Protein AF-A0A353E4E7-F1 (afdb_monomer)

Radius of gyration: 37.52 Å; Cα contacts (8 Å, |Δi|>4): 570; chains: 1; bounding box: 80×45×132 Å

Sequence (286 aa):
MKRKFFAFIALISATLSLSSCLSSDDETVEYTHDTAITAFSLGSLDRWSKTTAGKDTLLKANVTGSNYKFYIDQAQRKIYNPDSLPCGVRDTAVLATITAKNSSPMVWMDIDKTDSITGYYSSSDSVNFSKPRLLRVYSNDLTAYATYEVTVNIHQQLPYEFHWSTLAQQNAQLAALTDQKALAVGSYVYVFGKTAESMKVYRSAITDGANWATVTPNVSFDNDDFQNAVALDGKIYMLSNGKIYSSTDGAEWSQVAENASLKQLIGASSQYLYAYDATGIQISKE

pLDDT: mean 89.18, std 13.55, range [41.16, 98.69]

Solvent-accessible surface area (backbone atoms only — not comparable to full-atom values): 16368 Å² total; per-residue (Å²): 123,72,75,67,52,53,57,52,53,54,52,53,56,54,58,62,60,58,59,73,75,64,66,82,79,72,72,77,78,82,65,55,81,45,40,46,73,76,46,62,41,37,43,66,30,36,28,50,44,66,45,98,86,67,47,81,43,78,39,72,62,66,39,66,31,64,79,48,62,54,46,72,40,78,89,79,28,35,32,36,32,87,62,54,42,65,44,45,52,50,38,68,62,34,38,42,48,74,39,39,43,92,74,25,52,44,31,34,35,28,88,88,45,75,92,39,77,69,43,71,68,49,66,87,48,63,41,58,40,82,51,73,35,46,38,35,23,23,12,66,73,65,82,48,69,38,66,29,43,37,42,72,46,56,38,92,56,63,86,94,69,87,79,89,74,90,62,48,79,88,44,62,77,68,68,55,39,79,49,74,44,75,49,75,40,76,70,27,33,36,39,30,25,18,47,99,83,44,53,47,37,33,37,20,47,66,89,64,62,47,62,74,45,85,44,68,53,78,59,94,70,60,58,69,32,52,72,17,54,35,59,46,92,55,25,41,34,34,44,51,97,26,30,32,31,37,21,76,76,66,26,62,64,43,80,77,48,74,47,75,66,51,74,41,40,77,42,54,54,96,84,33,47,32,30,34,38,95,89,43,82,45,68,62,69,136

Nearest PDB structures (foldseek):
  7z4b-assembly1_DW  TM=2.550E-01  e=5.568E-02  Escherichia phage vB_EcoP_SU10
  7zgp-assembly1_A  TM=2.746E-01  e=2.540E-01  Saccharomyces cerevisiae
  7azc-assembly2_C  TM=1.893E-01  e=2.540E-01  Escherichia coli 2-427-07_S4_C3
  7kwb-assembly1_A  TM=2.146E-01  e=7.349E-01  Bacteroides thetaiotaomicron
  7ybd-assembly1_A-2  TM=1.856E-01  e=1.827E+00  Clostridioides difficile

Foldseek 3Di:
DVVVVVVVVVVVVVVVVVVVVPPPPPPVPDFDFFADWDDKWWAQWWFWDADPVRDIDIRGSPDGGRVFGWDQDPVQQEIETPDAAEARTQQQWIQMDIDGPPNFWKFWADPVHNVHTPGTDDSVGTHRQPDWTWMKTGTNVRPDIDIHTYHHGHDNDHPPDDDDDDQAPPPPVVVQFPDWDWDDADQKIKIWGAHPPAIWIWIDGPVRVHDIDTAAAPDGAGRCQNQQWEDEDRWTWTDGQQWIWIDNPRHYIDTDDGGNQFDHFDYDDNPWTWTAGPVGIDIPDD

Secondary structure (DSSP, 8-state):
-HHHHHHHHHHHHHHHHHGGG---------------EEEEEE-EEEEEEE-TTS-EEEEEEEEEGGGS--EEETTTTEEE-SSPBPTTB--SSEEEEEEEGGG--EEEEPSS-TTSEEEE--TTSEE--SS-EEEEEE-TTSS-EEEEEEE--B-SS-TT-------STT-HHHHT-SEEEEEEETTEEEEEEE-SS-EEEEEEETTT-S--EEE--SSPPPTTGGGG-EEETTEEEEEETTEEEEESSSSS-EEEEE-TT--EEEEE-SS-EEEEETTEEEE---

Mean predicted aligned error: 13.44 Å

Structure (mmCIF, N/CA/C/O backbone):
data_AF-A0A353E4E7-F1
#
_entry.id   AF-A0A353E4E7-F1
#
loop_
_atom_site.group_PDB
_atom_site.id
_atom_site.type_symbol
_atom_site.label_atom_id
_atom_site.label_alt_id
_atom_site.label_comp_id
_atom_site.label_asym_id
_atom_site.label_entity_id
_atom_site.label_seq_id
_atom_site.pdbx_PDB_ins_code
_atom_site.Cartn_x
_atom_site.Cartn_y
_atom_site.Cartn_z
_atom_site.occupancy
_atom_site.B_iso_or_equiv
_atom_site.auth_seq_id
_atom_site.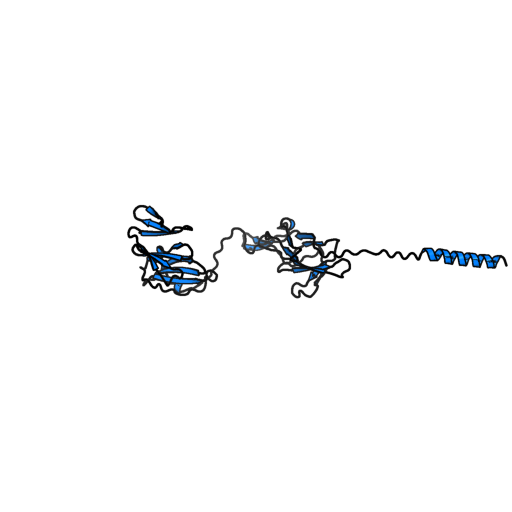auth_comp_id
_atom_site.auth_asym_id
_atom_site.auth_atom_id
_atom_site.pdbx_PDB_model_num
ATOM 1 N N . MET A 1 1 ? 50.642 -19.156 -95.171 1.00 50.06 1 MET A N 1
ATOM 2 C CA . MET A 1 1 ? 49.545 -19.675 -94.317 1.00 50.06 1 MET A CA 1
ATOM 3 C C . MET A 1 1 ? 49.941 -19.994 -92.865 1.00 50.06 1 MET A C 1
ATOM 5 O O . MET A 1 1 ? 49.050 -20.277 -92.086 1.00 50.06 1 MET A O 1
ATOM 9 N N . LYS A 1 2 ? 51.216 -19.881 -92.437 1.00 50.62 2 LYS A N 1
ATOM 10 C CA . LYS A 1 2 ? 51.613 -20.203 -91.045 1.00 50.62 2 LYS A CA 1
ATOM 11 C C . LYS A 1 2 ? 51.377 -19.084 -90.006 1.00 50.62 2 LYS A C 1
ATOM 13 O O . LYS A 1 2 ? 51.083 -19.395 -88.865 1.00 50.62 2 LYS A O 1
ATOM 18 N N . ARG A 1 3 ? 51.409 -17.790 -90.376 1.00 52.41 3 ARG A N 1
ATOM 19 C CA . ARG A 1 3 ? 51.187 -16.671 -89.418 1.00 52.41 3 ARG A CA 1
ATOM 20 C C . ARG A 1 3 ? 49.714 -16.396 -89.071 1.00 52.41 3 ARG A C 1
ATOM 22 O O . ARG A 1 3 ? 49.447 -15.868 -88.002 1.00 52.41 3 ARG A O 1
ATOM 29 N N . LYS A 1 4 ? 48.762 -16.781 -89.933 1.00 49.56 4 LYS A N 1
ATOM 30 C CA . LYS A 1 4 ? 47.316 -16.615 -89.671 1.00 49.56 4 LYS A CA 1
ATOM 31 C C . LYS A 1 4 ? 46.728 -17.735 -88.797 1.00 49.56 4 LYS A C 1
ATOM 33 O O . LYS A 1 4 ? 45.711 -17.523 -88.155 1.00 49.56 4 LYS A O 1
ATOM 38 N N . PHE A 1 5 ? 47.395 -18.892 -88.734 1.00 57.09 5 PHE A N 1
ATOM 39 C CA . PHE A 1 5 ? 46.971 -20.036 -87.919 1.00 57.09 5 PHE A CA 1
ATOM 40 C C . PHE A 1 5 ? 47.303 -19.835 -86.426 1.00 57.09 5 PHE A C 1
ATOM 42 O O . PHE A 1 5 ? 46.495 -20.159 -85.565 1.00 57.09 5 PHE A O 1
ATOM 49 N N . PHE A 1 6 ? 48.438 -19.191 -86.117 1.00 56.31 6 PHE A N 1
ATOM 50 C CA . PHE A 1 6 ? 48.813 -18.836 -84.739 1.00 56.31 6 PHE A CA 1
ATOM 51 C C . PHE A 1 6 ? 47.887 -17.793 -84.100 1.00 56.31 6 PHE A C 1
ATOM 53 O O . PHE A 1 6 ? 47.590 -17.898 -82.916 1.00 56.31 6 PHE A O 1
ATOM 60 N N . ALA A 1 7 ? 47.389 -16.827 -84.880 1.00 58.50 7 ALA A N 1
ATOM 61 C CA . ALA A 1 7 ? 46.419 -15.847 -84.388 1.00 58.50 7 ALA A CA 1
ATOM 62 C C . ALA A 1 7 ? 45.083 -16.506 -84.000 1.00 58.50 7 ALA A C 1
ATOM 64 O O . ALA A 1 7 ? 44.461 -16.104 -83.025 1.00 58.50 7 ALA A O 1
ATOM 65 N N . PHE A 1 8 ? 44.680 -17.556 -84.723 1.00 57.91 8 PHE A N 1
ATOM 66 C CA . PHE A 1 8 ? 43.458 -18.308 -84.435 1.00 57.91 8 PHE A CA 1
ATOM 67 C C . PHE A 1 8 ? 43.598 -19.192 -83.187 1.00 57.91 8 PHE A C 1
ATOM 69 O O . PHE A 1 8 ? 42.687 -19.244 -82.368 1.00 57.91 8 PHE A O 1
ATOM 76 N N . ILE A 1 9 ? 44.760 -19.825 -82.995 1.00 62.47 9 ILE A N 1
ATOM 77 C CA . ILE A 1 9 ? 45.047 -20.626 -81.792 1.00 62.47 9 ILE A CA 1
ATOM 78 C C . ILE A 1 9 ? 45.150 -19.730 -80.547 1.00 62.47 9 ILE A C 1
ATOM 80 O O . ILE A 1 9 ? 44.602 -20.075 -79.507 1.00 62.47 9 ILE A O 1
ATOM 84 N N . ALA A 1 10 ? 45.777 -18.552 -80.651 1.00 58.88 10 ALA A N 1
ATOM 85 C CA . ALA A 1 10 ? 45.848 -17.596 -79.543 1.00 58.88 10 ALA A CA 1
ATOM 86 C C . ALA A 1 10 ? 44.464 -17.053 -79.138 1.00 58.88 10 ALA A C 1
ATOM 88 O O . ALA A 1 10 ? 44.198 -16.880 -77.951 1.00 58.88 10 ALA A O 1
ATOM 89 N N . LEU A 1 11 ? 43.569 -16.835 -80.110 1.00 59.28 11 LEU A N 1
ATOM 90 C CA . LEU A 1 11 ? 42.202 -16.373 -79.858 1.00 59.28 11 LEU A CA 1
ATOM 91 C C . LEU A 1 11 ? 41.347 -17.455 -79.171 1.00 59.28 11 LEU A C 1
ATOM 93 O O . LEU A 1 11 ? 40.597 -17.140 -78.253 1.00 59.28 11 LEU A O 1
ATOM 97 N N . ILE A 1 12 ? 41.515 -18.730 -79.547 1.00 59.97 12 ILE A N 1
ATOM 98 C CA . ILE A 1 12 ? 40.805 -19.869 -78.933 1.00 59.97 12 ILE A CA 1
ATOM 99 C C . ILE A 1 12 ? 41.305 -20.141 -77.501 1.00 59.97 12 ILE A C 1
ATOM 101 O O . ILE A 1 12 ? 40.503 -20.397 -76.600 1.00 59.97 12 ILE A O 1
ATOM 105 N N . SER A 1 13 ? 42.612 -20.013 -77.248 1.00 58.81 13 SER A N 1
ATOM 106 C CA . SER A 1 13 ? 43.180 -20.141 -75.896 1.00 58.81 13 SER A CA 1
ATOM 107 C C . SER A 1 13 ? 42.767 -18.996 -74.962 1.00 58.81 13 SER A C 1
ATOM 109 O O . SER A 1 13 ? 42.611 -19.220 -73.761 1.00 58.81 13 SER A O 1
ATOM 111 N N . ALA A 1 14 ? 42.537 -17.790 -75.495 1.00 58.12 14 ALA A N 1
ATOM 112 C CA . ALA A 1 14 ? 42.010 -16.652 -74.737 1.00 58.12 14 ALA A CA 1
ATOM 113 C C . ALA A 1 14 ? 40.521 -16.824 -74.377 1.00 58.12 14 ALA A C 1
ATOM 115 O O . ALA A 1 14 ? 40.103 -16.435 -73.291 1.00 58.12 14 ALA A O 1
ATOM 116 N N . THR A 1 15 ? 39.717 -17.463 -75.234 1.00 56.91 15 THR A N 1
ATOM 117 C CA . THR A 1 15 ? 38.300 -17.730 -74.923 1.00 56.91 15 THR A CA 1
ATOM 118 C C . THR A 1 15 ? 38.102 -18.846 -73.896 1.00 56.91 15 THR A C 1
ATOM 120 O O . THR A 1 15 ? 37.157 -18.781 -73.120 1.00 56.91 15 THR A O 1
ATOM 123 N N . LEU A 1 16 ? 39.004 -19.835 -73.838 1.00 55.25 16 LEU A N 1
ATOM 124 C CA . LEU A 1 16 ? 38.935 -20.941 -72.867 1.00 55.25 16 LEU A CA 1
ATOM 125 C C . LEU A 1 16 ? 39.475 -20.567 -71.475 1.00 55.25 16 LEU A C 1
ATOM 127 O O . LEU A 1 16 ? 39.112 -21.202 -70.491 1.00 55.25 16 LEU A O 1
ATOM 131 N N . SER A 1 17 ? 40.315 -19.532 -71.377 1.00 55.31 17 SER A N 1
ATOM 132 C CA . SER A 1 17 ? 40.838 -19.026 -70.096 1.00 55.31 17 SER A CA 1
ATOM 133 C C . SER A 1 17 ? 39.897 -18.028 -69.410 1.00 55.31 17 SER A C 1
ATOM 135 O O . SER A 1 17 ? 39.969 -17.871 -68.195 1.00 55.31 17 SER A O 1
ATOM 137 N N . LEU A 1 18 ? 38.959 -17.419 -70.147 1.00 52.94 18 LEU A N 1
ATOM 138 C CA . LEU A 1 18 ? 37.912 -16.552 -69.585 1.00 52.94 18 LEU A CA 1
ATOM 139 C C . LEU A 1 18 ? 36.706 -17.333 -69.031 1.00 52.94 18 LEU A C 1
ATOM 141 O O . LEU A 1 18 ? 35.967 -16.802 -68.208 1.00 52.94 18 LEU A O 1
ATOM 145 N N . SER A 1 19 ? 36.519 -18.601 -69.415 1.00 50.09 19 SER A N 1
ATOM 146 C CA . SER A 1 19 ? 35.463 -19.461 -68.851 1.00 50.09 19 SER A CA 1
ATOM 147 C C . SER A 1 19 ? 35.772 -19.966 -67.434 1.00 50.09 19 SER A C 1
ATOM 149 O O . SER A 1 19 ? 34.886 -20.510 -66.786 1.00 50.09 19 SER A O 1
ATOM 151 N N . SER A 1 20 ? 37.000 -19.773 -66.934 1.00 48.16 20 SER A N 1
ATOM 152 C CA . SER A 1 20 ? 37.400 -20.174 -65.575 1.00 48.16 20 SER A CA 1
ATOM 153 C C . SER A 1 20 ? 37.090 -19.123 -64.496 1.00 48.16 20 SER A C 1
ATOM 155 O O . SER A 1 20 ? 37.310 -19.401 -63.322 1.00 48.16 20 SER A O 1
ATOM 157 N N . CYS A 1 21 ? 36.572 -17.947 -64.875 1.00 49.44 21 CYS A N 1
ATOM 158 C CA . CYS A 1 21 ? 36.016 -16.930 -63.964 1.00 49.44 21 CYS A CA 1
ATOM 159 C C . CYS A 1 21 ? 34.484 -16.840 -64.068 1.00 49.44 21 CYS A C 1
ATOM 161 O O . CYS A 1 21 ? 33.890 -15.812 -63.758 1.00 49.44 21 CYS A O 1
ATOM 163 N N . LEU A 1 22 ? 33.852 -17.917 -64.535 1.00 41.16 22 LEU A N 1
ATOM 164 C CA . LEU A 1 22 ? 32.416 -18.134 -64.423 1.00 41.16 22 LEU A CA 1
ATOM 165 C C . LEU A 1 22 ? 32.158 -19.311 -63.467 1.00 41.16 22 LEU A C 1
ATOM 167 O O . LEU A 1 22 ? 31.337 -20.178 -63.754 1.00 41.16 22 LEU A O 1
ATOM 171 N N . SER A 1 23 ? 32.898 -19.383 -62.352 1.00 47.75 23 SER A N 1
ATOM 172 C CA . SER A 1 23 ? 32.343 -20.035 -61.170 1.00 47.75 23 SER A CA 1
ATOM 173 C C . SER A 1 23 ? 31.280 -19.081 -60.649 1.00 47.75 23 SER A C 1
ATOM 175 O O . SER A 1 23 ? 31.552 -17.917 -60.361 1.00 47.75 23 SER A O 1
ATOM 177 N N . SER A 1 24 ? 30.031 -19.532 -60.625 1.00 51.44 24 SER A N 1
ATOM 178 C CA . SER A 1 24 ? 29.045 -18.921 -59.752 1.00 51.44 24 SER A CA 1
ATOM 179 C C . SER A 1 24 ? 29.549 -19.157 -58.333 1.00 51.44 24 SER A C 1
ATOM 181 O O . SER A 1 24 ? 29.274 -20.203 -57.741 1.00 51.44 24 SER A O 1
ATOM 183 N N . ASP A 1 25 ? 30.328 -18.214 -57.813 1.00 49.34 25 ASP A N 1
ATOM 184 C CA . ASP A 1 25 ? 30.554 -18.068 -56.381 1.00 49.34 25 ASP A CA 1
ATOM 185 C C . ASP A 1 25 ? 29.235 -17.551 -55.787 1.00 49.34 25 ASP A C 1
ATOM 187 O O . ASP A 1 25 ? 29.142 -16.439 -55.271 1.00 49.34 25 ASP A O 1
ATOM 191 N N . ASP A 1 26 ? 28.173 -18.350 -55.924 1.00 56.38 26 ASP A N 1
ATOM 192 C CA . ASP A 1 26 ? 26.987 -18.225 -55.098 1.00 56.38 26 ASP A CA 1
ATOM 193 C C . ASP A 1 26 ? 27.430 -18.694 -53.710 1.00 56.38 26 ASP A C 1
ATOM 195 O O . ASP A 1 26 ? 27.171 -19.822 -53.287 1.00 56.38 26 ASP A O 1
ATOM 199 N N . GLU A 1 27 ? 28.168 -17.835 -53.004 1.00 50.44 27 GLU A N 1
ATOM 200 C CA . GLU A 1 27 ? 28.209 -17.906 -51.555 1.00 50.44 27 GLU A CA 1
ATOM 201 C C . GLU A 1 27 ? 26.768 -17.697 -51.100 1.00 50.44 27 GLU A C 1
ATOM 203 O O . GLU A 1 27 ? 26.266 -16.575 -51.004 1.00 50.44 27 GLU A O 1
ATOM 208 N N . THR A 1 28 ? 26.053 -18.797 -50.879 1.00 52.84 28 THR A N 1
ATOM 209 C CA . THR A 1 28 ? 24.767 -18.763 -50.200 1.00 52.84 28 THR A CA 1
ATOM 210 C C . THR A 1 28 ? 25.042 -18.275 -48.785 1.00 52.84 28 THR A C 1
ATOM 212 O O . THR A 1 28 ? 25.422 -19.053 -47.910 1.00 52.84 28 THR A O 1
ATOM 215 N N . VAL A 1 29 ? 24.915 -16.966 -48.571 1.00 63.72 29 VAL A N 1
ATOM 216 C CA . VAL A 1 29 ? 24.997 -16.365 -47.243 1.00 63.72 29 VAL A CA 1
ATOM 217 C C . VAL A 1 29 ? 23.789 -16.868 -46.460 1.00 63.72 29 VAL A C 1
ATOM 219 O O . VAL A 1 29 ? 22.663 -16.414 -46.663 1.00 63.72 29 VAL A O 1
ATOM 222 N N . GLU A 1 30 ? 24.004 -17.854 -45.590 1.00 63.94 30 GLU A N 1
ATOM 223 C CA . GLU A 1 30 ? 22.963 -18.329 -44.684 1.00 63.94 30 GLU A CA 1
ATOM 224 C C . GLU A 1 30 ? 22.698 -17.265 -43.617 1.00 63.94 30 GLU A C 1
ATOM 226 O O . GLU A 1 30 ? 23.473 -17.064 -42.678 1.00 63.94 30 GLU A O 1
ATOM 231 N N . TYR A 1 31 ? 21.577 -16.562 -43.760 1.00 64.50 31 TYR A N 1
ATOM 232 C CA . TYR A 1 31 ? 21.126 -15.609 -42.759 1.00 64.50 31 TYR A CA 1
ATOM 233 C C . TYR A 1 31 ? 20.459 -16.328 -41.588 1.00 64.50 31 TYR A C 1
ATOM 235 O O . TYR A 1 31 ? 19.577 -17.176 -41.741 1.00 64.50 31 TYR A O 1
ATOM 243 N N . THR A 1 32 ? 20.852 -15.952 -40.374 1.00 71.50 32 THR A N 1
ATOM 244 C CA . THR A 1 32 ? 20.188 -16.441 -39.164 1.00 71.50 32 THR A CA 1
ATOM 245 C C . THR A 1 32 ? 18.875 -15.693 -38.936 1.00 71.50 32 THR A C 1
ATOM 247 O O . THR A 1 32 ? 18.797 -14.473 -39.086 1.00 71.50 32 THR A O 1
ATOM 250 N N . HIS A 1 33 ? 17.842 -16.434 -38.541 1.00 79.50 33 HIS A N 1
ATOM 251 C CA . HIS A 1 33 ? 16.476 -15.923 -38.374 1.00 79.50 33 HIS A CA 1
ATOM 252 C C . HIS A 1 33 ? 16.162 -15.562 -36.908 1.00 79.50 33 HIS A C 1
ATOM 254 O O . HIS A 1 33 ? 15.011 -15.541 -36.475 1.00 79.50 33 HIS A O 1
ATOM 260 N N . ASP A 1 34 ? 17.201 -15.330 -36.105 1.00 87.50 34 ASP A N 1
ATOM 261 C CA . ASP A 1 34 ? 17.070 -15.044 -34.681 1.00 87.50 34 ASP A CA 1
ATOM 262 C C . ASP A 1 34 ? 16.649 -13.587 -34.449 1.00 87.50 34 ASP A C 1
ATOM 264 O O . ASP A 1 34 ? 17.278 -12.665 -34.945 1.00 87.50 34 ASP A O 1
ATOM 268 N N . THR A 1 35 ? 15.623 -13.366 -33.627 1.00 94.12 35 THR A N 1
ATOM 269 C CA . THR A 1 35 ? 15.146 -12.018 -33.250 1.00 94.12 35 THR A CA 1
ATOM 270 C C . THR A 1 35 ? 15.249 -11.778 -31.740 1.00 94.12 35 THR A C 1
ATOM 272 O O . THR A 1 35 ? 14.489 -11.001 -31.161 1.00 94.12 35 THR A O 1
ATOM 275 N N . ALA A 1 36 ? 16.117 -12.530 -31.061 1.00 96.31 36 ALA A N 1
ATOM 276 C CA . ALA A 1 36 ? 16.188 -12.556 -29.605 1.00 96.31 36 ALA A CA 1
ATOM 277 C C . ALA A 1 36 ? 17.213 -11.555 -29.058 1.00 96.31 36 ALA A C 1
ATOM 279 O O . ALA A 1 36 ? 18.353 -11.513 -29.518 1.00 96.31 36 ALA A O 1
ATOM 280 N N . ILE A 1 37 ? 16.840 -10.821 -28.009 1.00 97.88 37 ILE A N 1
ATOM 281 C CA . ILE A 1 37 ? 17.788 -10.073 -27.170 1.00 97.88 37 ILE A CA 1
ATOM 282 C C . ILE A 1 37 ? 18.364 -11.034 -26.135 1.00 97.88 37 ILE A C 1
ATOM 284 O O . ILE A 1 37 ? 17.611 -11.750 -25.485 1.00 97.88 37 ILE A O 1
ATOM 288 N N . THR A 1 38 ? 19.683 -11.080 -25.981 1.00 97.25 38 THR A N 1
ATOM 289 C CA . THR A 1 38 ? 20.378 -12.030 -25.097 1.00 97.25 38 THR 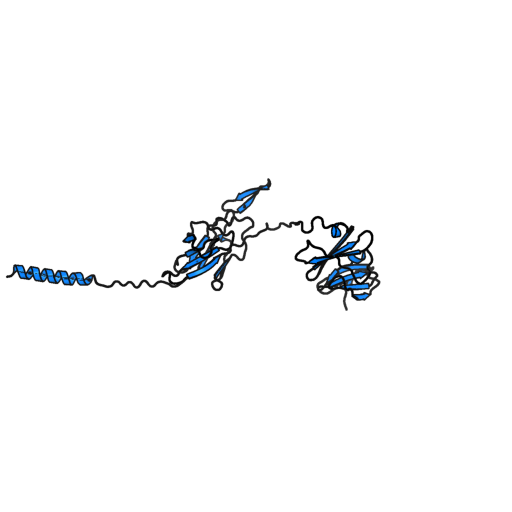A CA 1
ATOM 290 C C . THR A 1 38 ? 21.027 -11.367 -23.890 1.00 97.25 38 THR A C 1
ATOM 292 O O . THR A 1 38 ? 21.242 -12.038 -22.883 1.00 97.25 38 THR A O 1
ATOM 295 N N . ALA A 1 39 ? 21.304 -10.064 -23.953 1.00 97.69 39 ALA A N 1
ATOM 296 C CA . ALA A 1 39 ? 21.815 -9.307 -22.817 1.00 97.69 39 ALA A CA 1
ATOM 297 C C . ALA A 1 39 ? 21.310 -7.863 -22.827 1.00 97.69 39 ALA A C 1
ATOM 299 O O . ALA A 1 39 ? 21.128 -7.257 -23.885 1.00 97.69 39 ALA A O 1
ATOM 300 N N . PHE A 1 40 ? 21.119 -7.318 -21.628 1.00 98.25 40 PHE A N 1
ATOM 301 C CA . PHE A 1 40 ? 20.767 -5.925 -21.391 1.00 98.25 40 PHE A CA 1
ATOM 302 C C . PHE A 1 40 ? 21.458 -5.445 -20.113 1.00 98.25 40 PHE A C 1
ATOM 304 O O . PHE A 1 40 ? 21.402 -6.118 -19.079 1.00 98.25 40 PHE A O 1
ATOM 311 N N . SER A 1 41 ? 22.102 -4.286 -20.165 1.00 97.69 41 SER A N 1
ATOM 312 C CA . SER A 1 41 ? 22.681 -3.628 -18.994 1.00 97.69 41 SER A CA 1
ATOM 313 C C . SER A 1 41 ? 22.670 -2.111 -19.146 1.00 97.69 41 SER A C 1
ATOM 315 O O . SER A 1 41 ? 22.595 -1.573 -20.252 1.00 97.69 41 SER A O 1
ATOM 317 N N . LEU A 1 42 ? 22.751 -1.413 -18.015 1.00 97.88 42 LEU A N 1
ATOM 318 C CA . LEU A 1 42 ? 22.846 0.042 -17.971 1.00 97.88 42 LEU A CA 1
ATOM 319 C C . LEU A 1 42 ? 24.275 0.483 -17.643 1.00 97.88 42 LEU A C 1
ATOM 321 O O . LEU A 1 42 ? 24.983 -0.183 -16.883 1.00 97.88 42 LEU A O 1
ATOM 325 N N . GLY A 1 43 ? 24.683 1.619 -18.208 1.00 95.12 43 GLY A N 1
ATOM 326 C CA . GLY A 1 43 ? 25.957 2.270 -17.903 1.00 95.12 43 GLY A CA 1
ATOM 327 C C . GLY A 1 43 ? 25.955 3.006 -16.558 1.00 95.12 43 GLY A C 1
ATOM 328 O O . GLY A 1 43 ? 25.174 2.711 -15.653 1.00 95.12 43 GLY A O 1
ATOM 329 N N . SER A 1 44 ? 26.837 3.996 -16.423 1.00 96.25 44 SER A N 1
ATOM 330 C CA . SER A 1 44 ? 26.816 4.917 -15.283 1.00 96.25 44 SER A CA 1
ATOM 331 C C . SER A 1 44 ? 25.639 5.882 -15.398 1.00 96.25 44 SER A C 1
ATOM 333 O O . SER A 1 44 ? 25.417 6.473 -16.454 1.00 96.25 44 SER A O 1
ATOM 335 N N . LEU A 1 45 ? 24.900 6.055 -14.306 1.00 97.12 45 LEU A N 1
ATOM 336 C CA . LEU A 1 45 ? 23.657 6.816 -14.273 1.00 97.12 45 LEU A CA 1
ATOM 337 C C . LEU A 1 45 ? 23.814 8.077 -13.428 1.00 97.12 45 LEU A C 1
ATOM 339 O O . LEU A 1 45 ? 24.418 8.062 -12.350 1.00 97.12 45 LEU A O 1
ATOM 343 N N . ASP A 1 46 ? 23.216 9.162 -13.907 1.00 96.44 46 ASP A N 1
ATOM 344 C CA . ASP A 1 46 ? 23.076 10.386 -13.132 1.00 96.44 46 ASP A CA 1
ATOM 345 C C . ASP A 1 46 ? 21.913 10.257 -12.136 1.00 96.44 46 ASP A C 1
ATOM 347 O O . ASP A 1 46 ? 20.925 9.566 -12.400 1.00 96.44 46 ASP A O 1
ATOM 351 N N . ARG A 1 47 ? 21.996 10.963 -11.005 1.00 94.38 47 ARG A N 1
ATOM 352 C CA . ARG A 1 47 ? 20.938 10.978 -9.985 1.00 94.38 47 ARG A CA 1
ATOM 353 C C . ARG A 1 47 ? 20.687 12.384 -9.456 1.00 94.38 47 ARG A C 1
ATOM 355 O O . ARG A 1 47 ? 21.622 13.071 -9.047 1.00 94.38 47 ARG A O 1
ATOM 362 N N . TRP A 1 48 ? 19.429 12.799 -9.436 1.00 92.06 48 TRP A N 1
ATOM 363 C CA . TRP A 1 48 ? 18.979 13.996 -8.738 1.00 92.06 48 TRP A CA 1
ATOM 364 C C . TRP A 1 48 ? 19.012 13.773 -7.227 1.00 92.06 48 TRP A C 1
ATOM 366 O O . TRP A 1 48 ? 18.547 12.755 -6.719 1.00 92.06 48 TRP A O 1
ATOM 376 N N . SER A 1 49 ? 19.578 14.734 -6.508 1.00 89.06 49 SER A N 1
ATOM 377 C CA . SER A 1 49 ? 19.642 14.760 -5.048 1.00 89.06 49 SER A CA 1
ATOM 378 C C . SER A 1 49 ? 19.472 16.192 -4.555 1.00 89.06 49 SER A C 1
ATOM 380 O O . SER A 1 49 ? 19.666 17.141 -5.314 1.00 89.06 49 SER A O 1
ATOM 382 N N . LYS A 1 50 ? 19.168 16.361 -3.268 1.00 86.25 50 LYS A N 1
ATOM 383 C CA . LYS A 1 50 ? 19.178 17.672 -2.614 1.00 86.25 50 LYS A CA 1
ATOM 384 C C . LYS A 1 50 ? 20.504 17.918 -1.904 1.00 86.25 50 LYS A C 1
ATOM 386 O O . LYS A 1 50 ? 21.112 16.997 -1.361 1.00 86.25 50 LYS A O 1
ATOM 391 N N . THR A 1 51 ? 20.955 19.166 -1.921 1.00 81.44 51 THR A N 1
ATOM 392 C CA . THR A 1 51 ? 22.046 19.652 -1.063 1.00 81.44 51 THR A CA 1
ATOM 393 C C . THR A 1 51 ? 21.566 19.805 0.380 1.00 81.44 51 THR A C 1
ATOM 395 O O . THR A 1 51 ? 20.364 19.844 0.637 1.00 81.44 51 THR A O 1
ATOM 398 N N . THR A 1 52 ? 22.490 20.005 1.324 1.00 79.62 52 THR A N 1
ATOM 399 C CA . THR A 1 52 ? 22.159 20.370 2.715 1.00 79.62 52 THR A CA 1
ATOM 400 C C . THR A 1 52 ? 21.279 21.624 2.803 1.00 79.62 52 THR A C 1
ATOM 402 O O . THR A 1 52 ? 20.472 21.752 3.714 1.00 79.62 52 THR A O 1
ATOM 405 N N . ALA A 1 53 ? 21.390 22.535 1.829 1.00 82.25 53 ALA A N 1
ATOM 406 C CA . ALA A 1 53 ? 20.560 23.735 1.718 1.00 82.25 53 ALA A CA 1
ATOM 407 C C . ALA A 1 53 ? 19.217 23.500 0.989 1.00 82.25 53 ALA A C 1
ATOM 409 O O . ALA A 1 53 ? 18.526 24.459 0.654 1.00 82.25 53 ALA A O 1
ATOM 410 N N . GLY A 1 54 ? 18.865 22.248 0.677 1.00 81.94 54 GLY A N 1
ATOM 411 C CA . GLY A 1 54 ? 17.596 21.864 0.051 1.00 81.94 54 GLY A CA 1
ATOM 412 C C . GLY A 1 54 ? 17.490 22.118 -1.456 1.00 81.94 54 GLY A C 1
ATOM 413 O O . GLY A 1 54 ? 16.440 21.848 -2.032 1.00 81.94 54 GLY A O 1
ATOM 414 N N . LYS A 1 55 ? 18.548 22.615 -2.110 1.00 85.75 55 LYS A N 1
ATOM 415 C CA . LYS A 1 55 ? 18.567 22.840 -3.567 1.00 85.75 55 LYS A CA 1
ATOM 416 C C . LYS A 1 55 ? 18.818 21.542 -4.326 1.00 85.75 55 LYS A C 1
ATOM 418 O O . LYS A 1 55 ? 19.706 20.787 -3.923 1.00 85.75 55 LYS A O 1
ATOM 423 N N . ASP A 1 56 ? 18.112 21.346 -5.435 1.00 87.62 56 ASP A N 1
ATOM 424 C CA . ASP A 1 56 ? 18.324 20.210 -6.332 1.00 87.62 56 ASP A CA 1
ATOM 425 C C . ASP A 1 56 ? 19.704 20.279 -6.997 1.00 87.62 56 ASP A C 1
ATOM 427 O O . ASP A 1 56 ? 20.222 21.344 -7.341 1.00 87.62 56 ASP A O 1
ATOM 431 N N . THR A 1 57 ? 20.342 19.127 -7.152 1.00 92.44 57 THR A N 1
ATOM 432 C CA . THR A 1 57 ? 21.657 18.971 -7.774 1.00 92.44 57 THR A CA 1
ATOM 433 C C . THR A 1 57 ? 21.714 17.638 -8.501 1.00 92.44 57 THR A C 1
ATOM 435 O O . THR A 1 57 ? 21.242 16.619 -7.996 1.00 92.44 57 THR A O 1
ATOM 438 N N . LEU A 1 58 ? 22.307 17.643 -9.695 1.00 93.69 58 LEU A N 1
ATOM 439 C CA . LEU A 1 58 ? 22.528 16.433 -10.475 1.00 93.69 58 LEU A CA 1
ATOM 440 C C . LEU A 1 58 ? 23.898 15.846 -10.139 1.00 93.69 58 LEU A C 1
ATOM 442 O O . LEU A 1 58 ? 24.931 16.429 -10.472 1.00 93.69 58 LEU A O 1
ATOM 446 N N . LEU A 1 59 ? 23.910 14.678 -9.510 1.00 93.31 59 LEU A N 1
ATOM 447 C CA . LEU A 1 59 ? 25.124 13.912 -9.267 1.00 93.31 59 LEU A CA 1
ATOM 448 C C . LEU A 1 59 ? 25.436 13.087 -10.517 1.00 93.31 59 LEU A C 1
ATOM 450 O O . LEU A 1 59 ? 24.676 12.185 -10.874 1.00 93.31 59 LEU A O 1
ATOM 454 N N . LYS A 1 60 ? 26.540 13.413 -11.193 1.00 94.00 60 LYS A N 1
ATOM 455 C CA . LYS A 1 60 ? 26.974 12.721 -12.411 1.00 94.00 60 LYS A CA 1
ATOM 456 C C . LYS A 1 60 ? 27.555 11.347 -12.105 1.00 94.00 60 LYS A C 1
ATOM 458 O O . LYS A 1 60 ? 28.326 11.227 -11.157 1.00 94.00 60 LYS A O 1
ATOM 463 N N . ALA A 1 61 ? 27.209 10.345 -12.920 1.00 91.06 61 ALA A N 1
ATOM 464 C CA . ALA A 1 61 ? 27.725 8.973 -12.806 1.00 91.06 61 ALA A CA 1
ATOM 465 C C . ALA A 1 61 ? 27.675 8.419 -11.363 1.00 91.06 61 ALA A C 1
ATOM 467 O O . ALA A 1 61 ? 28.591 7.743 -10.900 1.00 91.06 61 ALA A O 1
ATOM 468 N N . ASN A 1 62 ? 26.614 8.760 -10.632 1.00 94.19 62 ASN A N 1
ATOM 469 C CA . ASN A 1 62 ? 26.485 8.476 -9.209 1.00 94.19 62 ASN A CA 1
ATOM 470 C C . ASN A 1 62 ? 26.040 7.039 -8.926 1.00 94.19 62 ASN A C 1
ATOM 472 O O . ASN A 1 62 ? 26.347 6.505 -7.863 1.00 94.19 62 ASN A O 1
ATOM 476 N N . VAL A 1 63 ? 25.315 6.425 -9.861 1.00 95.44 63 VAL A N 1
ATOM 477 C CA . VAL A 1 63 ? 24.810 5.058 -9.725 1.00 95.44 63 VAL A CA 1
ATOM 478 C C . VAL A 1 63 ? 25.426 4.181 -10.810 1.00 95.44 63 VAL A C 1
ATOM 480 O O . VAL A 1 63 ? 25.331 4.476 -12.000 1.00 95.44 63 VAL A O 1
ATOM 483 N N . THR A 1 64 ? 26.037 3.073 -10.399 1.00 96.69 64 THR A N 1
ATOM 484 C CA . THR A 1 64 ? 26.564 2.052 -11.311 1.00 96.69 64 THR A CA 1
ATOM 485 C C . THR A 1 64 ? 25.417 1.166 -11.796 1.00 96.69 64 THR A C 1
ATOM 487 O O . THR A 1 64 ? 25.018 0.230 -11.103 1.00 96.69 64 THR A O 1
ATOM 490 N N . GLY A 1 65 ? 24.868 1.452 -12.980 1.00 95.00 65 GLY A N 1
ATOM 491 C CA . GLY A 1 65 ? 23.688 0.764 -13.513 1.00 95.00 65 GLY A CA 1
ATOM 492 C C . GLY A 1 65 ? 23.873 -0.744 -13.713 1.00 95.00 65 GLY A C 1
ATOM 493 O O . GLY A 1 65 ? 22.927 -1.503 -13.530 1.00 95.00 65 GLY A O 1
ATOM 494 N N . SER A 1 66 ? 25.095 -1.210 -13.983 1.00 95.25 66 SER A N 1
ATOM 495 C CA . SER A 1 66 ? 25.419 -2.636 -14.169 1.00 95.25 66 SER A CA 1
ATOM 496 C C . SER A 1 66 ? 25.267 -3.499 -12.903 1.00 95.25 66 SER A C 1
ATOM 498 O O . SER A 1 66 ? 25.220 -4.738 -12.993 1.00 95.25 66 SER A O 1
ATOM 500 N N . ASN A 1 67 ? 25.146 -2.863 -11.732 1.00 96.31 67 ASN A N 1
ATOM 501 C CA . ASN A 1 67 ? 24.817 -3.538 -10.477 1.00 96.31 67 ASN A CA 1
ATOM 502 C C . ASN A 1 67 ? 23.352 -4.003 -10.440 1.00 96.31 67 ASN A C 1
ATOM 504 O O . ASN A 1 67 ? 23.047 -4.966 -9.742 1.00 96.31 67 ASN A O 1
ATOM 508 N N . TYR A 1 68 ? 22.472 -3.383 -11.230 1.00 96.50 68 TYR A N 1
ATOM 509 C CA . TYR A 1 68 ? 21.053 -3.719 -11.306 1.00 96.50 68 TYR A CA 1
ATOM 510 C C . TYR A 1 68 ? 20.814 -4.687 -12.460 1.00 96.50 68 TYR A C 1
ATOM 512 O O . TYR A 1 68 ? 21.083 -4.386 -13.624 1.00 96.50 68 TYR A O 1
ATOM 520 N N . LYS A 1 69 ? 20.353 -5.896 -12.133 1.00 96.50 69 LYS A N 1
ATOM 521 C CA . LYS A 1 69 ? 20.153 -6.957 -13.123 1.00 96.50 69 LYS A CA 1
ATOM 522 C C . LYS A 1 69 ? 18.809 -6.803 -13.815 1.00 96.50 69 LYS A C 1
ATOM 524 O O . LYS A 1 69 ? 17.794 -6.554 -13.171 1.00 96.50 69 LYS A O 1
ATOM 529 N N . PHE A 1 70 ? 18.825 -7.008 -15.125 1.00 98.06 70 PHE A N 1
ATOM 530 C CA . PHE A 1 70 ? 17.633 -7.024 -15.956 1.00 98.06 70 PHE A CA 1
ATOM 531 C C . PHE A 1 70 ? 17.282 -8.458 -16.327 1.00 98.06 70 PHE A C 1
ATOM 533 O O . PHE A 1 70 ? 18.151 -9.263 -16.661 1.00 98.06 70 PHE A O 1
ATOM 540 N N . TYR A 1 71 ? 15.994 -8.758 -16.260 1.00 97.88 71 TYR A N 1
ATOM 541 C CA . TYR A 1 71 ? 15.407 -9.979 -16.778 1.00 97.88 71 TYR A CA 1
ATOM 542 C C . TYR A 1 71 ? 14.989 -9.730 -18.219 1.00 97.88 71 TYR A C 1
ATOM 544 O O . TYR A 1 71 ? 14.447 -8.673 -18.533 1.00 97.88 71 TYR A O 1
ATOM 552 N N . ILE A 1 72 ? 15.240 -10.711 -19.081 1.00 98.38 72 ILE A N 1
ATOM 553 C CA . ILE A 1 72 ? 14.751 -10.730 -20.458 1.00 98.38 72 ILE A CA 1
ATOM 554 C C . ILE A 1 72 ? 13.750 -11.875 -20.544 1.00 98.38 72 ILE A C 1
ATOM 556 O O . ILE A 1 72 ? 14.127 -13.041 -20.671 1.00 98.38 72 ILE A O 1
ATOM 560 N N . ASP A 1 73 ? 12.469 -11.542 -20.449 1.00 97.62 73 ASP A N 1
ATOM 561 C CA . ASP A 1 73 ? 11.390 -12.496 -20.651 1.00 97.62 73 ASP A CA 1
ATOM 562 C C . ASP A 1 73 ? 11.182 -12.690 -22.155 1.00 97.62 73 ASP A C 1
ATOM 564 O O . ASP A 1 73 ? 10.584 -11.860 -22.844 1.00 97.62 73 ASP A O 1
ATOM 568 N N . GLN A 1 74 ? 11.710 -13.797 -22.676 1.00 95.81 74 GLN A N 1
ATOM 569 C CA . GLN A 1 74 ? 11.601 -14.145 -24.092 1.00 95.81 74 GLN A CA 1
ATOM 570 C C . GLN A 1 74 ? 10.170 -14.496 -24.512 1.00 95.81 74 GLN A C 1
ATOM 572 O O . GLN A 1 74 ? 9.822 -14.293 -25.674 1.00 95.81 74 GLN A O 1
ATOM 577 N N . ALA A 1 75 ? 9.351 -15.019 -23.595 1.00 95.38 75 ALA A N 1
ATOM 578 C CA . ALA A 1 75 ? 7.987 -15.445 -23.890 1.00 95.38 75 ALA A CA 1
ATOM 579 C C . ALA A 1 75 ? 7.047 -14.238 -23.966 1.00 95.38 75 ALA A C 1
ATOM 581 O O . ALA A 1 75 ? 6.259 -14.128 -24.904 1.00 95.38 75 ALA A O 1
ATOM 582 N N . GLN A 1 76 ? 7.170 -13.307 -23.018 1.00 97.00 76 GLN A N 1
ATOM 583 C CA . GLN A 1 76 ? 6.360 -12.085 -22.973 1.00 97.00 76 GLN A CA 1
ATOM 584 C C . GLN A 1 76 ? 6.965 -10.912 -23.748 1.00 97.00 76 GLN A C 1
ATOM 586 O O . GLN A 1 76 ? 6.301 -9.892 -23.907 1.00 97.00 76 GLN A O 1
ATOM 591 N N . ARG A 1 77 ? 8.214 -11.040 -24.215 1.00 97.69 77 ARG A N 1
ATOM 592 C CA . ARG A 1 77 ? 8.992 -9.968 -24.855 1.00 97.69 77 ARG A CA 1
ATOM 593 C C . ARG A 1 77 ? 9.103 -8.731 -23.964 1.00 97.69 77 ARG A C 1
ATOM 595 O O . ARG A 1 77 ? 8.850 -7.608 -24.391 1.00 97.69 77 ARG A O 1
ATOM 602 N N . LYS A 1 78 ? 9.504 -8.939 -22.711 1.00 98.50 78 LYS A N 1
ATOM 603 C CA . LYS A 1 78 ? 9.713 -7.858 -21.739 1.00 98.50 78 LYS A CA 1
ATOM 604 C C . LYS A 1 78 ? 11.148 -7.828 -21.251 1.00 98.50 78 LYS A C 1
ATOM 606 O O . LYS A 1 78 ? 11.771 -8.874 -21.077 1.00 98.50 78 LYS A O 1
ATOM 611 N N . ILE A 1 79 ? 11.658 -6.629 -21.008 1.00 98.69 79 ILE A N 1
ATOM 612 C CA . ILE A 1 79 ? 12.956 -6.399 -20.379 1.00 98.69 79 ILE A CA 1
ATOM 613 C C . ILE A 1 79 ? 12.746 -5.467 -19.197 1.00 98.69 79 ILE A C 1
ATOM 615 O O . ILE A 1 79 ? 12.289 -4.343 -19.379 1.00 98.69 79 ILE A O 1
ATOM 619 N N . TYR A 1 80 ? 13.067 -5.925 -17.991 1.00 98.50 80 TYR A N 1
ATOM 620 C CA . TYR A 1 80 ? 12.844 -5.141 -16.778 1.00 98.50 80 TYR A CA 1
ATOM 621 C C . TYR A 1 80 ? 13.805 -5.524 -15.656 1.00 98.50 80 TYR A C 1
ATOM 623 O O . TYR A 1 80 ? 14.265 -6.662 -15.575 1.00 98.50 80 TYR A O 1
ATOM 631 N N . ASN A 1 81 ? 14.107 -4.580 -14.769 1.00 97.94 81 ASN A N 1
ATOM 632 C CA . ASN A 1 81 ? 14.840 -4.837 -13.532 1.00 97.94 81 ASN A CA 1
ATOM 633 C C . ASN A 1 81 ? 13.856 -5.179 -12.397 1.00 97.94 81 ASN A C 1
ATOM 635 O O . ASN A 1 81 ? 12.991 -4.355 -12.089 1.00 97.94 81 ASN A O 1
ATOM 639 N N . PRO A 1 82 ? 13.956 -6.367 -11.766 1.00 94.50 82 PRO A N 1
ATOM 640 C CA . PRO A 1 82 ? 13.129 -6.706 -10.606 1.00 94.50 82 PRO A CA 1
ATOM 641 C C . PRO A 1 82 ? 13.433 -5.817 -9.399 1.00 94.50 82 PRO A C 1
ATOM 643 O O . PRO A 1 82 ? 12.521 -5.410 -8.689 1.00 94.50 82 PRO A O 1
ATOM 646 N N . ASP A 1 83 ? 14.716 -5.511 -9.191 1.00 93.75 83 ASP A N 1
ATOM 647 C CA . ASP A 1 83 ? 15.159 -4.555 -8.182 1.00 93.75 83 ASP A CA 1
ATOM 648 C C . ASP A 1 83 ? 15.234 -3.158 -8.795 1.00 93.75 83 ASP A C 1
ATOM 650 O O . ASP A 1 83 ? 15.926 -2.949 -9.797 1.00 93.75 83 ASP A O 1
ATOM 654 N N . SER A 1 84 ? 14.486 -2.219 -8.224 1.00 94.44 84 SER A N 1
ATOM 655 C CA . SER A 1 84 ? 14.340 -0.872 -8.772 1.00 94.44 84 SER A CA 1
ATOM 656 C C . SER A 1 84 ? 15.621 -0.061 -8.599 1.00 94.44 84 SER A C 1
ATOM 658 O O . SER A 1 84 ? 16.336 -0.174 -7.607 1.00 94.44 84 SER A O 1
ATOM 660 N N . LEU A 1 85 ? 15.904 0.819 -9.558 1.00 96.25 85 LEU A N 1
ATOM 661 C CA . LEU A 1 85 ? 16.982 1.787 -9.411 1.00 96.25 85 LEU A CA 1
ATOM 662 C C . LEU A 1 85 ? 16.676 2.751 -8.248 1.00 96.25 85 LEU A C 1
ATOM 664 O O . LEU A 1 85 ? 15.503 2.982 -7.927 1.00 96.25 85 LEU A O 1
ATOM 668 N N . PRO A 1 86 ? 17.703 3.366 -7.632 1.00 94.00 86 PRO A N 1
ATOM 669 C CA . PRO A 1 86 ? 17.506 4.318 -6.549 1.00 94.00 86 PRO A CA 1
ATOM 670 C C . PRO A 1 86 ? 16.623 5.493 -6.968 1.00 94.00 86 PRO A C 1
ATOM 672 O O . PRO A 1 86 ? 16.684 5.956 -8.108 1.00 94.00 86 PRO A O 1
ATOM 675 N N . CYS A 1 87 ? 15.861 6.026 -6.015 1.00 92.12 87 CYS A N 1
ATOM 676 C CA . CYS A 1 87 ? 15.032 7.203 -6.243 1.00 92.12 87 CYS A CA 1
ATOM 677 C C . CYS A 1 87 ? 15.859 8.382 -6.780 1.00 92.12 87 CYS A C 1
ATOM 679 O O . CYS A 1 87 ? 16.992 8.615 -6.349 1.00 92.12 87 CYS A O 1
ATOM 681 N N . GLY A 1 88 ? 15.281 9.117 -7.732 1.00 93.00 88 GLY A N 1
ATOM 682 C CA . GLY A 1 88 ? 15.893 10.291 -8.355 1.00 93.00 88 GLY A CA 1
ATOM 683 C C . GLY A 1 88 ? 16.870 9.994 -9.496 1.00 93.00 88 GLY A C 1
ATOM 684 O O . GLY A 1 88 ? 17.462 10.936 -10.023 1.00 93.00 88 GLY A O 1
ATOM 685 N N . VAL A 1 89 ? 17.079 8.733 -9.898 1.00 96.12 89 VAL A N 1
ATOM 686 C CA . VAL A 1 89 ? 17.870 8.430 -11.106 1.00 96.12 89 VAL A CA 1
ATOM 687 C C . VAL A 1 89 ? 17.280 9.165 -12.311 1.00 96.12 89 VAL A C 1
ATOM 689 O O . VAL A 1 89 ? 16.069 9.173 -12.517 1.00 96.12 89 VAL A O 1
ATOM 692 N N . ARG A 1 90 ? 18.143 9.798 -13.110 1.00 95.94 90 ARG A N 1
ATOM 693 C CA . ARG A 1 90 ? 17.738 10.483 -14.337 1.00 95.94 90 ARG A CA 1
ATOM 694 C C . ARG A 1 90 ? 17.532 9.457 -15.452 1.00 95.94 90 ARG A C 1
ATOM 696 O O . ARG A 1 90 ? 18.485 9.007 -16.078 1.00 95.94 90 ARG A O 1
ATOM 703 N N . ASP A 1 91 ? 16.279 9.151 -15.728 1.00 95.00 91 ASP A N 1
ATOM 704 C CA . ASP A 1 91 ? 15.816 8.202 -16.747 1.00 95.00 91 ASP A CA 1
ATOM 705 C C . ASP A 1 91 ? 15.709 8.784 -18.164 1.00 95.00 91 ASP A C 1
ATOM 707 O O . ASP A 1 91 ? 15.687 8.046 -19.143 1.00 95.00 91 ASP A O 1
ATOM 711 N N . THR A 1 92 ? 15.689 10.107 -18.299 1.00 95.38 92 THR A N 1
ATOM 712 C CA . THR A 1 92 ? 15.528 10.789 -19.595 1.00 95.38 92 THR A CA 1
ATOM 713 C C . THR A 1 92 ? 16.720 10.675 -20.545 1.00 95.38 92 THR A C 1
ATOM 715 O O . THR A 1 92 ? 16.579 10.972 -21.730 1.00 95.38 92 THR A O 1
ATOM 718 N N . ALA A 1 93 ? 17.892 10.274 -20.050 1.00 93.94 93 ALA A N 1
ATOM 719 C CA . ALA A 1 93 ? 19.106 10.129 -20.849 1.00 93.94 93 ALA A CA 1
ATOM 720 C C . ALA A 1 93 ? 20.015 9.049 -20.248 1.00 93.94 93 ALA A C 1
ATOM 722 O O . ALA A 1 93 ? 20.886 9.343 -19.429 1.00 93.94 93 ALA A O 1
ATOM 723 N N . VAL A 1 94 ? 19.807 7.798 -20.659 1.00 96.38 94 VAL A N 1
ATOM 724 C CA . VAL A 1 94 ? 20.509 6.628 -20.118 1.00 96.38 94 VAL A CA 1
ATOM 725 C C . VAL A 1 94 ? 21.224 5.862 -21.223 1.00 96.38 94 VAL A C 1
ATOM 727 O O . VAL A 1 94 ? 20.620 5.513 -22.233 1.00 96.38 94 VAL A O 1
ATOM 730 N N . LEU A 1 95 ? 22.502 5.549 -21.015 1.00 96.56 95 LEU A N 1
ATOM 731 C CA . LEU A 1 95 ? 23.237 4.638 -21.891 1.00 96.56 95 LEU A CA 1
ATOM 732 C C . LEU A 1 95 ? 22.886 3.188 -21.547 1.00 96.56 95 LEU A C 1
ATOM 734 O O . LEU A 1 95 ? 23.075 2.750 -20.407 1.00 96.56 95 LEU A O 1
ATOM 738 N N . ALA A 1 96 ? 22.403 2.448 -22.543 1.00 97.00 96 ALA A N 1
ATOM 739 C CA . ALA A 1 96 ? 22.072 1.034 -22.428 1.00 97.00 96 ALA A CA 1
ATOM 740 C C . ALA A 1 96 ? 22.947 0.200 -23.371 1.00 97.00 96 ALA A C 1
ATOM 742 O O . ALA A 1 96 ? 23.087 0.511 -24.556 1.00 97.00 96 ALA A O 1
ATOM 743 N N . THR A 1 97 ? 23.509 -0.889 -22.853 1.00 97.75 97 THR A N 1
ATOM 744 C CA . THR A 1 97 ? 24.194 -1.907 -23.657 1.00 97.75 97 THR A CA 1
ATOM 745 C C . THR A 1 97 ? 23.236 -3.062 -23.890 1.00 97.75 97 THR A C 1
ATOM 747 O O . THR A 1 97 ? 22.762 -3.680 -22.938 1.00 97.75 97 THR A O 1
ATOM 750 N N . ILE A 1 98 ? 22.940 -3.343 -25.154 1.00 97.88 98 ILE A N 1
ATOM 751 C CA . ILE A 1 98 ? 21.957 -4.339 -25.568 1.00 97.88 98 ILE A CA 1
ATOM 752 C C . ILE A 1 98 ? 22.622 -5.258 -26.580 1.00 97.88 98 ILE A C 1
ATOM 754 O O . ILE A 1 98 ? 23.263 -4.801 -27.522 1.00 97.88 98 ILE A O 1
ATOM 758 N N . THR A 1 99 ? 22.502 -6.562 -26.367 1.00 97.69 99 THR A N 1
ATOM 759 C CA . THR A 1 99 ? 23.049 -7.578 -27.269 1.00 97.69 99 THR A CA 1
ATOM 760 C C . THR A 1 99 ? 21.906 -8.382 -27.852 1.00 97.69 99 THR A C 1
ATOM 762 O O . THR A 1 99 ? 21.121 -8.970 -27.108 1.00 97.69 99 THR A O 1
ATOM 765 N N . ALA A 1 100 ? 21.827 -8.423 -29.177 1.00 96.56 100 ALA A N 1
ATOM 766 C CA . ALA A 1 100 ? 20.962 -9.346 -29.891 1.00 96.56 100 ALA A CA 1
ATOM 767 C C . ALA A 1 100 ? 21.740 -10.602 -30.296 1.00 96.56 100 ALA A C 1
ATOM 769 O O . ALA A 1 100 ? 22.950 -10.563 -30.538 1.00 96.56 100 ALA A O 1
ATOM 770 N N . LYS A 1 101 ? 21.038 -11.730 -30.387 1.00 93.75 101 LYS A N 1
ATOM 771 C CA . LYS A 1 101 ? 21.603 -12.981 -30.892 1.00 93.75 101 LYS A CA 1
ATOM 772 C C . LYS A 1 101 ? 22.083 -12.781 -32.336 1.00 93.75 101 LYS A C 1
ATOM 774 O O . LYS A 1 101 ? 21.392 -12.156 -33.136 1.00 93.75 101 LYS A O 1
ATOM 779 N N . ASN A 1 102 ? 23.279 -13.286 -32.643 1.00 90.69 102 ASN A N 1
ATOM 780 C CA . ASN A 1 102 ? 23.948 -13.168 -33.948 1.00 90.69 102 ASN A CA 1
ATOM 781 C C . ASN A 1 102 ? 24.033 -11.729 -34.489 1.00 90.69 102 ASN A C 1
ATOM 783 O O . ASN A 1 102 ? 23.892 -11.521 -35.691 1.00 90.69 102 ASN A O 1
ATOM 787 N N . SER A 1 103 ? 24.219 -10.743 -33.603 1.00 90.94 103 SER A N 1
ATOM 788 C CA . SER A 1 103 ? 24.370 -9.325 -33.974 1.00 90.94 103 SER A CA 1
ATOM 789 C C . SER A 1 103 ? 23.202 -8.759 -34.790 1.00 90.94 103 SER A C 1
ATOM 791 O O . SER A 1 103 ? 23.377 -7.833 -35.577 1.00 90.94 103 SER A O 1
ATOM 793 N N . SER A 1 104 ? 22.011 -9.319 -34.577 1.00 94.38 104 SER A N 1
ATOM 794 C CA . SER A 1 104 ? 20.788 -8.943 -35.277 1.00 94.38 104 SER A CA 1
ATOM 795 C C . SER A 1 104 ? 20.470 -7.444 -35.137 1.00 94.38 104 SER A C 1
ATOM 797 O O . SER A 1 104 ? 20.633 -6.888 -34.043 1.00 94.38 104 SER A O 1
ATOM 799 N N . PRO A 1 105 ? 20.013 -6.770 -36.210 1.00 94.88 105 PRO A N 1
ATOM 800 C CA . PRO A 1 105 ? 19.800 -5.328 -36.199 1.00 94.88 105 PRO A CA 1
ATOM 801 C C . PRO A 1 105 ? 18.642 -4.919 -35.284 1.00 94.88 105 PRO A C 1
ATOM 803 O O . PRO A 1 105 ? 17.591 -5.563 -35.233 1.00 94.88 105 PRO A O 1
ATOM 806 N N . MET A 1 106 ? 18.832 -3.808 -34.569 1.00 97.25 106 MET A N 1
ATOM 807 C CA . MET A 1 106 ? 17.894 -3.309 -33.564 1.00 97.25 106 MET A CA 1
ATOM 808 C C . MET A 1 106 ? 17.528 -1.846 -33.814 1.00 97.25 106 MET A C 1
ATOM 810 O O . MET A 1 106 ? 18.390 -1.030 -34.151 1.00 97.25 106 MET A O 1
ATOM 814 N N . VAL A 1 107 ? 16.261 -1.498 -33.597 1.00 96.94 107 VAL A N 1
ATOM 815 C CA . VAL A 1 107 ? 15.743 -0.129 -33.723 1.00 96.94 107 VAL A CA 1
ATOM 816 C C . VAL A 1 107 ? 14.844 0.232 -32.549 1.00 96.94 107 VAL A C 1
ATOM 818 O O . VAL A 1 107 ? 14.072 -0.594 -32.055 1.00 96.94 107 VAL A O 1
ATOM 821 N N . TRP A 1 108 ? 14.903 1.490 -32.128 1.00 96.94 108 TRP A N 1
ATOM 822 C CA . TRP A 1 108 ? 13.944 2.042 -31.180 1.00 96.94 108 TRP A CA 1
ATOM 823 C C . TRP A 1 108 ? 12.697 2.521 -31.911 1.00 96.94 108 TRP A C 1
ATOM 825 O O . TRP A 1 108 ? 12.786 3.271 -32.888 1.00 96.94 108 TRP A O 1
ATOM 835 N N . MET A 1 109 ? 11.534 2.138 -31.392 1.00 95.94 109 MET A N 1
ATOM 836 C CA . MET A 1 109 ? 10.281 2.769 -31.787 1.00 95.94 109 MET A CA 1
ATOM 837 C C . MET A 1 109 ? 10.156 4.139 -31.115 1.00 95.94 109 MET A C 1
ATOM 839 O O . MET A 1 109 ? 10.748 4.397 -30.051 1.00 95.94 109 MET A O 1
ATOM 843 N N . ASP A 1 110 ? 9.364 4.997 -31.742 1.00 93.38 110 ASP A N 1
ATOM 844 C CA . ASP A 1 110 ? 9.043 6.312 -31.227 1.00 93.38 110 ASP A CA 1
ATOM 845 C C . ASP A 1 110 ? 8.265 6.215 -29.919 1.00 93.38 110 ASP A C 1
ATOM 847 O O . ASP A 1 110 ? 7.440 5.329 -29.686 1.00 93.38 110 ASP A O 1
ATOM 851 N N . ILE A 1 111 ? 8.646 7.111 -29.016 1.00 89.00 111 ILE A N 1
ATOM 852 C CA . ILE A 1 111 ? 8.223 7.120 -27.624 1.00 89.00 111 ILE A CA 1
ATOM 853 C C . ILE A 1 111 ? 6.755 7.552 -27.479 1.00 89.00 111 ILE A C 1
ATOM 855 O O . ILE A 1 111 ? 6.094 7.147 -26.521 1.00 89.00 111 ILE A O 1
ATOM 859 N N . ASP A 1 112 ? 6.240 8.339 -28.424 1.00 89.62 112 ASP A N 1
ATOM 860 C CA . ASP A 1 112 ? 4.860 8.828 -28.471 1.00 89.62 112 ASP A CA 1
ATOM 861 C C . ASP A 1 112 ? 4.049 8.182 -29.607 1.00 89.62 112 ASP A C 1
ATOM 863 O O . ASP A 1 112 ? 2.821 8.136 -29.531 1.00 89.62 112 ASP A O 1
ATOM 867 N N . LYS A 1 113 ? 4.720 7.652 -30.639 1.00 89.06 113 LYS A N 1
ATOM 868 C CA . LYS A 1 113 ? 4.120 6.988 -31.808 1.00 89.06 113 LYS A CA 1
ATOM 869 C C . LYS A 1 113 ? 4.710 5.594 -32.006 1.00 89.06 113 LYS A C 1
ATOM 871 O O . LYS A 1 113 ? 5.620 5.381 -32.797 1.00 89.06 113 LYS A O 1
ATOM 876 N N . THR A 1 114 ? 4.181 4.613 -31.290 1.00 81.88 114 THR A N 1
ATOM 877 C CA . THR A 1 114 ? 4.756 3.257 -31.215 1.00 81.88 114 THR A CA 1
ATOM 878 C C . THR A 1 114 ? 4.771 2.473 -32.537 1.00 81.88 114 THR A C 1
ATOM 880 O O . THR A 1 114 ? 5.406 1.420 -32.612 1.00 81.88 114 THR A O 1
ATOM 883 N N . ASP A 1 115 ? 4.112 2.973 -33.583 1.00 84.94 115 ASP A N 1
ATOM 884 C CA . ASP A 1 115 ? 4.139 2.454 -34.955 1.00 84.94 115 ASP A CA 1
ATOM 885 C C . ASP A 1 115 ? 5.289 3.020 -35.810 1.00 84.94 115 ASP A C 1
ATOM 887 O O . ASP A 1 115 ? 5.582 2.497 -36.886 1.00 84.94 115 ASP A O 1
ATOM 891 N N . SER A 1 116 ? 5.972 4.052 -35.319 1.00 90.69 116 SER A N 1
ATOM 892 C CA . SER A 1 116 ? 7.023 4.784 -36.019 1.00 90.69 116 SER A CA 1
ATOM 893 C C . SER A 1 116 ? 8.404 4.422 -35.472 1.00 90.69 116 SER A C 1
ATOM 895 O O . SER A 1 116 ? 8.572 4.189 -34.278 1.00 90.69 116 SER A O 1
ATOM 897 N N . ILE A 1 117 ? 9.418 4.369 -36.337 1.00 91.06 117 ILE A N 1
ATOM 898 C CA . ILE A 1 117 ? 10.809 4.103 -35.941 1.00 91.06 117 ILE A CA 1
ATOM 899 C C . ILE A 1 117 ? 11.516 5.439 -35.692 1.00 91.06 117 ILE A C 1
ATOM 901 O O . ILE A 1 117 ? 11.498 6.307 -36.561 1.00 91.06 117 ILE A O 1
ATOM 905 N N . THR A 1 118 ? 12.172 5.596 -34.540 1.00 89.00 118 THR A N 1
ATOM 906 C CA . THR A 1 118 ? 12.990 6.789 -34.248 1.00 89.00 118 THR A CA 1
ATOM 907 C C . THR A 1 118 ? 14.403 6.658 -34.799 1.00 89.00 118 THR A C 1
ATOM 909 O O . THR A 1 118 ? 14.971 7.636 -35.275 1.00 89.00 118 THR A O 1
ATOM 912 N N . GLY A 1 119 ? 14.991 5.463 -34.732 1.00 91.44 119 GLY A N 1
ATOM 913 C CA . GLY A 1 119 ? 16.351 5.244 -35.209 1.00 91.44 119 GLY A CA 1
ATOM 914 C C . GLY A 1 119 ? 16.933 3.899 -34.800 1.00 91.44 119 GLY A C 1
ATOM 915 O O . GLY A 1 119 ? 16.332 3.143 -34.031 1.00 91.44 119 GLY A O 1
ATOM 916 N N . TYR A 1 120 ? 18.119 3.611 -35.329 1.00 94.06 120 TYR A N 1
ATOM 917 C CA . TYR A 1 120 ? 18.894 2.431 -34.965 1.00 94.06 120 TYR A CA 1
ATOM 918 C C . TYR A 1 120 ? 19.373 2.506 -33.518 1.00 94.06 120 TYR A C 1
ATOM 920 O O . TYR A 1 120 ? 19.650 3.579 -32.983 1.00 94.06 120 TYR A O 1
ATOM 928 N N . TYR A 1 121 ? 19.475 1.344 -32.884 1.00 96.00 121 TYR A N 1
ATOM 929 C CA . TYR A 1 121 ? 20.147 1.228 -31.601 1.00 96.00 121 TYR A CA 1
ATOM 930 C C . TYR A 1 121 ? 21.647 1.513 -31.754 1.00 96.00 121 TYR A C 1
ATOM 932 O O . TYR A 1 121 ? 22.305 0.968 -32.640 1.00 96.00 121 TYR A O 1
ATOM 940 N N . SER A 1 122 ? 22.189 2.299 -30.825 1.00 94.50 122 SER A N 1
ATOM 941 C CA . SER A 1 122 ? 23.623 2.444 -30.598 1.00 94.50 122 SER A CA 1
ATOM 942 C C . SER A 1 122 ? 23.900 2.451 -29.098 1.00 94.50 122 SER A C 1
ATOM 944 O O . SER A 1 122 ? 23.166 3.074 -28.331 1.00 94.50 122 SER A O 1
ATOM 946 N N . SER A 1 123 ? 24.984 1.805 -28.669 1.00 93.19 123 SER A N 1
ATOM 947 C CA . SER A 1 123 ? 25.437 1.853 -27.274 1.00 93.19 123 SER A CA 1
ATOM 948 C C . SER A 1 123 ? 26.048 3.206 -26.882 1.00 93.19 123 SER A C 1
ATOM 950 O O . SER A 1 123 ? 26.276 3.443 -25.697 1.00 93.19 123 SER A O 1
ATOM 952 N N . SER A 1 124 ? 26.331 4.086 -27.853 1.00 93.69 124 SER A N 1
ATOM 953 C CA . SER A 1 124 ? 26.793 5.463 -27.616 1.00 93.69 124 SER A CA 1
ATOM 954 C C . SER A 1 124 ? 25.661 6.448 -27.344 1.00 93.69 124 SER A C 1
ATOM 956 O O . SER A 1 124 ? 25.918 7.538 -26.834 1.00 93.69 124 SER A O 1
ATOM 958 N N . ASP A 1 125 ? 24.429 6.080 -27.693 1.00 92.88 125 ASP A N 1
ATOM 959 C CA . ASP A 1 125 ? 23.310 7.009 -27.719 1.00 92.88 125 ASP A CA 1
ATOM 960 C C . ASP A 1 125 ? 22.437 6.804 -26.488 1.00 92.88 125 ASP A C 1
ATOM 962 O O . ASP A 1 125 ? 22.023 5.694 -26.146 1.00 92.88 125 ASP A O 1
ATOM 966 N N . SER A 1 126 ? 22.163 7.902 -25.788 1.00 93.44 126 SER A N 1
ATOM 967 C CA . SER A 1 126 ? 21.317 7.862 -24.604 1.00 93.44 126 SER A CA 1
ATOM 968 C C . SER A 1 126 ? 19.853 7.674 -24.983 1.00 93.44 126 SER A C 1
ATOM 970 O O . SER A 1 126 ? 19.341 8.331 -25.889 1.00 93.44 126 SER A O 1
ATOM 972 N N . VAL A 1 127 ? 19.154 6.849 -24.215 1.00 95.00 127 VAL A N 1
ATOM 973 C CA . VAL A 1 127 ? 17.743 6.524 -24.394 1.00 95.00 127 VAL A CA 1
ATOM 974 C C . VAL A 1 127 ? 16.936 7.139 -23.250 1.00 95.00 127 VAL A C 1
ATOM 976 O O . VAL A 1 127 ? 17.357 7.106 -22.095 1.00 95.00 127 VAL A O 1
ATOM 979 N N . ASN A 1 128 ? 15.773 7.706 -23.573 1.00 96.06 128 ASN A N 1
ATOM 980 C CA . ASN A 1 128 ? 14.787 8.134 -22.584 1.00 96.06 128 ASN A CA 1
ATOM 981 C C . ASN A 1 128 ? 13.938 6.930 -22.131 1.00 96.06 128 ASN A C 1
ATOM 983 O O . ASN A 1 128 ? 13.222 6.364 -22.960 1.00 96.06 128 ASN A O 1
ATOM 987 N N . PHE A 1 129 ? 14.009 6.576 -20.847 1.00 96.81 129 PHE A N 1
ATOM 988 C CA . PHE A 1 129 ? 13.226 5.529 -20.178 1.00 96.81 129 PHE A CA 1
ATOM 989 C C . PHE A 1 129 ? 12.199 6.079 -19.172 1.00 96.81 129 PHE A C 1
ATOM 991 O O . PHE A 1 129 ? 11.723 5.329 -18.326 1.00 96.81 129 PHE A O 1
ATOM 998 N N . SER A 1 130 ? 11.806 7.356 -19.269 1.00 94.62 130 SER A N 1
ATOM 999 C CA . SER A 1 130 ? 10.783 7.957 -18.390 1.00 94.62 130 SER A CA 1
ATOM 1000 C C . SER A 1 130 ? 9.395 7.315 -18.508 1.00 94.62 130 SER A C 1
ATOM 1002 O O . SER A 1 130 ? 8.487 7.608 -17.736 1.00 94.62 130 SER A O 1
ATOM 1004 N N . LYS A 1 131 ? 9.209 6.466 -19.519 1.00 94.38 131 LYS A N 1
ATOM 1005 C CA . LYS A 1 131 ? 8.086 5.548 -19.700 1.00 94.38 131 LYS A CA 1
ATOM 1006 C C . LYS A 1 131 ? 8.574 4.312 -20.471 1.00 94.38 131 LYS A C 1
A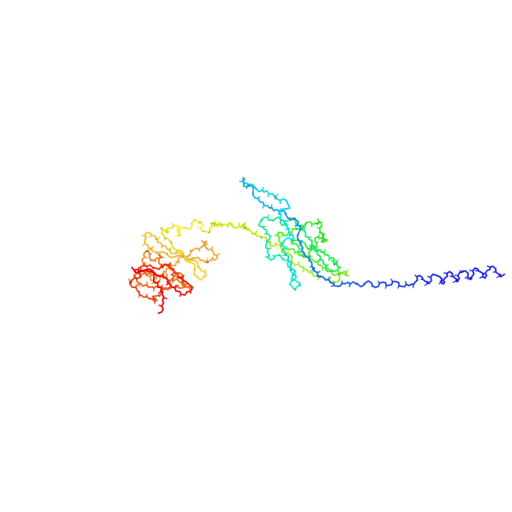TOM 1008 O O . LYS A 1 131 ? 9.674 4.367 -21.035 1.00 94.38 131 LYS A O 1
ATOM 1013 N N . PRO A 1 132 ? 7.798 3.211 -20.515 1.00 96.25 132 PRO A N 1
ATOM 1014 C CA . PRO A 1 132 ? 8.189 2.010 -21.249 1.00 96.25 132 PRO A CA 1
ATOM 1015 C C . PRO A 1 132 ? 8.585 2.310 -22.701 1.00 96.25 132 PRO A C 1
ATOM 1017 O O . PRO A 1 132 ? 7.948 3.121 -23.378 1.00 96.25 132 PRO A O 1
ATOM 1020 N N . ARG A 1 133 ? 9.651 1.662 -23.179 1.00 95.94 133 ARG A N 1
ATOM 1021 C CA . ARG A 1 133 ? 10.182 1.822 -24.542 1.00 95.94 133 ARG A CA 1
ATOM 1022 C C . ARG A 1 133 ? 10.028 0.545 -25.338 1.00 95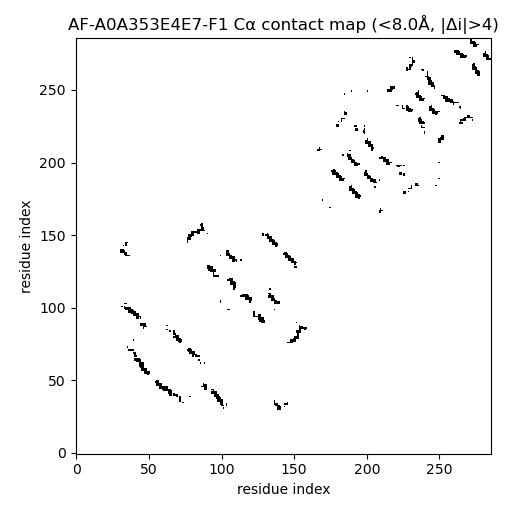.94 133 ARG A C 1
ATOM 1024 O O . ARG A 1 133 ? 10.282 -0.533 -24.819 1.00 95.94 133 ARG A O 1
ATOM 1031 N N . LEU A 1 134 ? 9.691 0.668 -26.617 1.00 97.88 134 LEU A N 1
ATOM 1032 C CA . LEU A 1 134 ? 9.644 -0.478 -27.518 1.00 97.88 134 LEU A CA 1
ATOM 1033 C C . LEU A 1 134 ? 10.939 -0.571 -28.325 1.00 97.88 134 LEU A C 1
ATOM 1035 O O . LEU A 1 134 ? 11.303 0.359 -29.049 1.00 97.88 134 LEU A O 1
ATOM 1039 N N . LEU A 1 135 ? 11.618 -1.706 -28.198 1.00 97.94 135 LEU A N 1
ATOM 1040 C CA . LEU A 1 135 ? 12.822 -2.059 -28.939 1.00 97.94 135 LEU A CA 1
ATOM 1041 C C . LEU A 1 135 ? 12.495 -3.184 -29.911 1.00 97.94 135 LEU A C 1
ATOM 1043 O O . LEU A 1 135 ? 12.077 -4.263 -29.492 1.00 97.94 135 LEU A O 1
ATOM 1047 N N . ARG A 1 136 ? 12.703 -2.963 -31.203 1.00 97.50 136 ARG A N 1
ATOM 1048 C CA . ARG A 1 136 ? 12.481 -3.985 -32.223 1.00 97.50 136 ARG A CA 1
ATOM 1049 C C . ARG A 1 136 ? 13.804 -4.576 -32.682 1.00 97.50 136 ARG A C 1
ATOM 1051 O O . ARG A 1 136 ? 14.721 -3.833 -33.015 1.00 97.50 136 ARG A O 1
ATOM 1058 N N . VAL A 1 137 ? 13.871 -5.902 -32.722 1.00 97.50 137 VAL A N 1
ATOM 1059 C CA . VAL A 1 137 ? 15.006 -6.677 -33.236 1.00 97.50 137 VAL A CA 1
ATOM 1060 C C . VAL A 1 137 ? 14.544 -7.434 -34.469 1.00 97.50 137 VAL A C 1
ATOM 1062 O O . VAL A 1 137 ? 13.566 -8.180 -34.392 1.00 97.50 137 VAL A O 1
ATOM 1065 N N . TYR A 1 138 ? 15.226 -7.230 -35.587 1.00 96.00 138 TYR A N 1
ATOM 1066 C CA . TYR A 1 138 ? 14.959 -7.925 -36.844 1.00 96.00 138 TYR A CA 1
ATOM 1067 C C . TYR A 1 138 ? 15.879 -9.129 -36.995 1.00 96.00 138 TYR A C 1
ATOM 1069 O O . TYR A 1 138 ? 16.984 -9.112 -36.470 1.00 96.00 138 TYR A O 1
ATOM 1077 N N . SER A 1 139 ? 15.460 -10.145 -37.740 1.00 94.56 139 SER A N 1
ATOM 1078 C CA . SER A 1 139 ? 16.376 -11.170 -38.236 1.00 94.56 139 SER A CA 1
ATOM 1079 C C . SER A 1 139 ? 17.393 -10.550 -39.201 1.00 94.56 139 SER A C 1
ATOM 1081 O O . SER A 1 139 ? 17.170 -9.465 -39.743 1.00 94.56 139 SER A O 1
ATOM 1083 N N . ASN A 1 140 ? 18.528 -11.213 -39.431 1.00 90.50 140 ASN A N 1
ATOM 1084 C CA . ASN A 1 140 ? 19.594 -10.642 -40.265 1.00 90.50 140 ASN A CA 1
ATOM 1085 C C . ASN A 1 140 ? 19.201 -10.487 -41.748 1.00 90.50 140 ASN A C 1
ATOM 1087 O O . ASN A 1 140 ? 19.750 -9.635 -42.439 1.00 90.50 140 ASN A O 1
ATOM 1091 N N . ASP A 1 141 ? 18.233 -11.271 -42.220 1.00 88.81 141 ASP A N 1
ATOM 1092 C CA . ASP A 1 141 ? 17.610 -11.156 -43.546 1.00 88.81 141 ASP A CA 1
ATOM 1093 C C . ASP A 1 141 ? 16.443 -10.145 -43.589 1.00 88.81 141 ASP A C 1
ATOM 1095 O O . ASP A 1 141 ? 15.837 -9.942 -44.639 1.00 88.81 141 ASP A O 1
ATOM 1099 N N . LEU A 1 142 ? 16.122 -9.508 -42.455 1.00 90.31 142 LEU A N 1
ATOM 1100 C CA . LEU A 1 142 ? 15.042 -8.532 -42.269 1.00 90.31 142 LEU A CA 1
ATOM 1101 C C . LEU A 1 142 ? 13.624 -9.064 -42.551 1.00 90.31 142 LEU A C 1
ATOM 1103 O O . LEU A 1 142 ? 12.684 -8.274 -42.666 1.00 90.31 142 LEU A O 1
ATOM 1107 N N . THR A 1 143 ? 13.437 -10.384 -42.636 1.00 91.38 143 THR A N 1
ATOM 1108 C CA . THR A 1 143 ? 12.135 -11.001 -42.953 1.00 91.38 143 THR A CA 1
ATOM 1109 C C . THR A 1 143 ? 11.223 -11.156 -41.739 1.00 91.38 143 THR A C 1
ATOM 1111 O O . THR A 1 143 ? 10.001 -11.225 -41.885 1.00 91.38 143 THR A O 1
ATOM 1114 N N . ALA A 1 144 ? 11.791 -11.167 -40.532 1.00 93.25 144 ALA A N 1
ATOM 1115 C CA . ALA A 1 144 ? 11.065 -11.308 -39.281 1.00 93.25 144 ALA A CA 1
ATOM 1116 C C . ALA A 1 144 ? 11.539 -10.289 -38.241 1.00 93.25 144 ALA A C 1
ATOM 1118 O O . ALA A 1 144 ? 12.648 -9.759 -38.308 1.00 93.25 144 ALA A O 1
ATOM 1119 N N . TYR A 1 145 ? 10.696 -10.025 -37.241 1.00 95.81 145 TYR A N 1
ATOM 1120 C CA . TYR A 1 145 ? 11.082 -9.222 -36.086 1.00 95.81 145 TYR A CA 1
ATOM 1121 C C . TYR A 1 145 ? 10.365 -9.648 -34.806 1.00 95.81 145 TYR A C 1
ATOM 1123 O O . TYR A 1 145 ? 9.256 -10.181 -34.831 1.00 95.81 145 TYR A O 1
ATOM 1131 N N . ALA A 1 146 ? 10.976 -9.321 -33.669 1.00 96.75 146 ALA A N 1
ATOM 1132 C CA . ALA A 1 146 ? 10.328 -9.299 -32.363 1.00 96.75 146 ALA A CA 1
ATOM 1133 C C . ALA A 1 146 ? 10.431 -7.894 -31.764 1.00 96.75 146 ALA A C 1
ATOM 1135 O O . ALA A 1 146 ? 11.440 -7.210 -31.926 1.00 96.75 146 ALA A O 1
ATOM 1136 N N . THR A 1 147 ? 9.382 -7.453 -31.071 1.00 97.81 147 THR A N 1
ATOM 1137 C CA . THR A 1 147 ? 9.381 -6.174 -30.346 1.00 97.81 147 THR A CA 1
ATOM 1138 C C . THR A 1 147 ? 9.347 -6.458 -28.853 1.00 97.81 147 THR A C 1
ATOM 1140 O O . THR A 1 147 ? 8.473 -7.194 -28.404 1.00 97.81 147 THR A O 1
ATOM 1143 N N . TYR A 1 148 ? 10.295 -5.889 -28.114 1.00 98.50 148 TYR A N 1
ATOM 1144 C CA . TYR A 1 148 ? 10.394 -5.977 -26.664 1.00 98.50 148 TYR A CA 1
ATOM 1145 C C . TYR A 1 148 ? 9.940 -4.676 -26.018 1.00 98.50 148 TYR A C 1
ATOM 1147 O O . TYR A 1 148 ? 10.352 -3.597 -26.444 1.00 98.50 148 TYR A O 1
ATOM 1155 N N . GLU A 1 149 ? 9.150 -4.782 -24.956 1.00 98.38 149 GLU A N 1
ATOM 1156 C CA . GLU A 1 149 ? 8.877 -3.670 -24.051 1.00 98.38 149 GLU A CA 1
ATOM 1157 C C . GLU A 1 149 ? 9.966 -3.608 -22.975 1.00 98.38 149 GLU A C 1
ATOM 1159 O O . GLU A 1 149 ? 10.171 -4.557 -22.218 1.00 98.38 149 GLU A O 1
ATOM 1164 N N . VAL A 1 150 ? 10.691 -2.495 -22.932 1.00 98.38 150 VAL A N 1
ATOM 1165 C CA . VAL A 1 150 ? 11.767 -2.222 -21.983 1.00 98.38 150 VAL A CA 1
ATOM 1166 C C . VAL A 1 150 ? 11.250 -1.259 -20.921 1.00 98.38 150 VAL A C 1
ATOM 1168 O O . VAL A 1 150 ? 10.912 -0.111 -21.222 1.00 98.38 150 VAL A O 1
ATOM 1171 N N . THR A 1 151 ? 11.230 -1.715 -19.675 1.00 98.19 151 THR A N 1
ATOM 1172 C CA . THR A 1 151 ? 10.829 -0.931 -18.506 1.00 98.19 151 THR A CA 1
ATOM 1173 C C . THR A 1 151 ? 12.004 -0.821 -17.546 1.00 98.19 151 THR A C 1
ATOM 1175 O O . THR A 1 151 ? 12.564 -1.827 -17.116 1.00 98.19 151 THR A O 1
ATOM 1178 N N . VAL A 1 152 ? 12.369 0.406 -17.182 1.00 98.00 152 VAL A N 1
ATOM 1179 C CA . VAL A 1 152 ? 13.368 0.667 -16.143 1.00 98.00 152 VAL A CA 1
ATOM 1180 C C . VAL A 1 152 ? 12.626 1.110 -14.887 1.00 98.00 152 VAL A C 1
ATOM 1182 O O . VAL A 1 152 ? 12.110 2.221 -14.822 1.00 98.00 152 VAL A O 1
ATOM 1185 N N . ASN A 1 153 ? 12.537 0.224 -13.900 1.00 97.44 153 ASN A N 1
ATOM 1186 C CA . ASN A 1 153 ? 11.863 0.492 -12.634 1.00 97.44 153 ASN A CA 1
ATOM 1187 C C . ASN A 1 153 ? 12.759 1.341 -11.728 1.00 97.44 153 ASN A C 1
ATOM 1189 O O . ASN A 1 153 ? 13.939 1.024 -11.555 1.00 97.44 153 ASN A O 1
ATOM 1193 N N . ILE A 1 154 ? 12.199 2.396 -11.135 1.00 95.44 154 ILE A N 1
ATOM 1194 C CA . ILE A 1 154 ? 12.897 3.359 -10.272 1.00 95.44 154 ILE A CA 1
ATOM 1195 C C . ILE A 1 154 ? 12.027 3.624 -9.046 1.00 95.44 154 ILE A C 1
ATOM 1197 O O . ILE A 1 154 ? 10.822 3.863 -9.177 1.00 95.44 154 ILE A O 1
ATOM 1201 N N . HIS A 1 155 ? 12.627 3.605 -7.855 1.00 91.19 155 HIS A N 1
ATOM 1202 C CA . HIS A 1 155 ? 11.922 3.967 -6.628 1.00 91.19 155 HIS A CA 1
ATOM 1203 C C . HIS A 1 155 ? 11.362 5.394 -6.720 1.00 91.19 155 HIS A C 1
ATOM 1205 O O . HIS A 1 155 ? 12.065 6.320 -7.110 1.00 91.19 155 HIS A O 1
ATOM 1211 N N . GLN A 1 156 ? 10.101 5.574 -6.325 1.00 87.00 156 GLN A N 1
ATOM 1212 C CA . GLN A 1 156 ? 9.429 6.884 -6.328 1.00 87.00 156 GLN A CA 1
ATOM 1213 C C . GLN A 1 156 ? 9.625 7.662 -5.019 1.00 87.00 156 GLN A C 1
ATOM 1215 O O . GLN A 1 156 ? 9.302 8.842 -4.933 1.00 87.00 156 GLN A O 1
ATOM 1220 N N . GLN A 1 157 ? 10.125 6.987 -3.986 1.00 82.12 157 GLN A N 1
ATOM 1221 C CA . GLN A 1 157 ? 10.336 7.537 -2.655 1.00 82.12 157 GLN A CA 1
ATOM 1222 C C . GLN A 1 157 ? 11.746 7.180 -2.194 1.00 82.12 157 GLN A C 1
ATOM 1224 O O . GLN A 1 157 ? 12.283 6.126 -2.554 1.00 82.12 157 GLN A O 1
ATOM 1229 N N . LEU A 1 158 ? 12.359 8.068 -1.413 1.00 79.81 158 LEU A N 1
ATOM 1230 C CA . LEU A 1 158 ? 13.653 7.792 -0.807 1.00 79.81 158 LEU A CA 1
ATOM 1231 C C . LEU A 1 158 ? 13.513 6.655 0.219 1.00 79.81 158 LEU A C 1
ATOM 1233 O O . LEU A 1 158 ? 12.494 6.558 0.909 1.00 79.81 158 LEU A O 1
ATOM 1237 N N . PRO A 1 159 ? 14.521 5.774 0.329 1.00 66.19 159 PRO A N 1
ATOM 1238 C CA . PRO A 1 159 ? 14.504 4.731 1.339 1.00 66.19 159 PRO A CA 1
ATOM 1239 C C . PRO A 1 159 ? 14.494 5.367 2.736 1.00 66.19 159 PRO A C 1
ATOM 1241 O O . PRO A 1 159 ? 15.183 6.358 2.973 1.00 66.19 159 PRO A O 1
ATOM 1244 N N . TYR A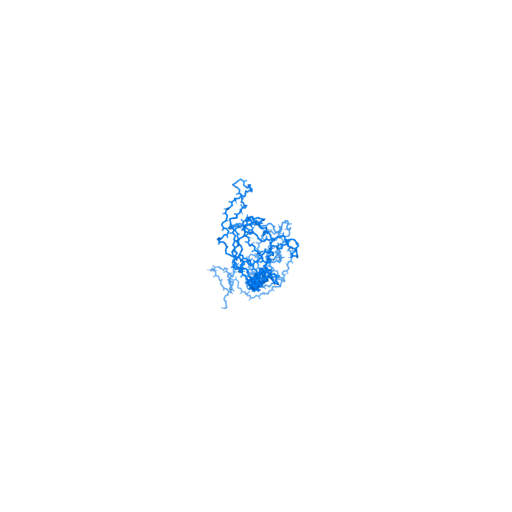 1 160 ? 13.740 4.763 3.656 1.00 64.69 160 TYR A N 1
ATOM 1245 C CA . TYR A 1 160 ? 13.630 5.167 5.066 1.00 64.69 160 TYR A CA 1
ATOM 1246 C C . TYR A 1 160 ? 12.927 6.506 5.344 1.00 64.69 160 TYR A C 1
ATOM 1248 O O . TYR A 1 160 ? 13.016 7.008 6.464 1.00 64.69 160 TYR A O 1
ATOM 1256 N N . GLU A 1 161 ? 12.191 7.073 4.385 1.00 67.12 161 GLU A N 1
ATOM 1257 C CA . GLU A 1 161 ? 11.352 8.243 4.654 1.00 67.12 161 GLU A CA 1
ATOM 1258 C C . GLU A 1 161 ? 9.907 7.839 4.983 1.00 67.12 161 GLU A C 1
ATOM 1260 O O . GLU A 1 161 ? 9.226 7.188 4.193 1.00 67.12 161 GLU A O 1
ATOM 1265 N N . PHE A 1 162 ? 9.434 8.238 6.167 1.00 69.00 162 PHE A N 1
ATOM 1266 C CA . PHE A 1 162 ? 8.039 8.109 6.589 1.00 69.00 162 PHE A CA 1
ATOM 1267 C C . PHE A 1 162 ? 7.355 9.472 6.440 1.00 69.00 162 PHE A C 1
ATOM 1269 O O . PHE A 1 162 ? 7.621 10.391 7.217 1.00 69.00 162 PHE A O 1
ATOM 1276 N N . HIS A 1 163 ? 6.493 9.614 5.433 1.00 71.88 163 HIS A N 1
ATOM 1277 C CA . HIS A 1 163 ? 5.800 10.869 5.132 1.00 71.88 163 HIS A CA 1
ATOM 1278 C C . HIS A 1 163 ? 4.333 10.811 5.548 1.00 71.88 163 HIS A C 1
ATOM 1280 O O . HIS A 1 163 ? 3.606 9.900 5.159 1.00 71.88 163 HIS A O 1
ATOM 1286 N N . TRP A 1 164 ? 3.877 11.833 6.271 1.00 77.00 164 TRP A N 1
ATOM 1287 C CA . TRP A 1 164 ? 2.449 12.099 6.437 1.00 77.00 164 TRP A CA 1
ATOM 1288 C C . TRP A 1 164 ? 1.956 12.935 5.256 1.00 77.00 164 TRP A C 1
ATOM 1290 O O . TRP A 1 164 ? 2.365 14.083 5.086 1.00 77.00 164 TRP A O 1
ATOM 1300 N N . SER A 1 165 ? 1.060 12.380 4.443 1.00 78.56 165 SER A N 1
ATOM 1301 C CA . SER A 1 165 ? 0.353 13.127 3.401 1.00 78.56 165 SER A CA 1
ATOM 1302 C C . SER A 1 165 ? -0.984 13.644 3.925 1.00 78.56 165 SER A C 1
ATOM 1304 O O . SER A 1 165 ? -1.719 12.928 4.604 1.00 78.56 165 SER A O 1
ATOM 1306 N N . THR A 1 166 ? -1.335 14.879 3.572 1.00 80.81 166 THR A N 1
ATOM 1307 C CA . THR A 1 166 ? -2.659 15.427 3.896 1.00 80.81 166 THR A CA 1
ATOM 1308 C C . THR A 1 166 ? -3.706 14.775 2.991 1.00 80.81 166 THR A C 1
ATOM 1310 O O . THR A 1 166 ? -3.625 14.930 1.777 1.00 80.81 166 THR A O 1
ATOM 1313 N N . LEU A 1 167 ? -4.672 14.052 3.569 1.00 80.25 167 LEU A N 1
ATOM 1314 C CA . LEU A 1 167 ? -5.685 13.294 2.814 1.00 80.25 167 LEU A CA 1
ATOM 1315 C C . LEU A 1 167 ? -7.118 13.823 3.014 1.00 80.25 167 LEU A C 1
ATOM 1317 O O . LEU A 1 167 ? -7.888 13.877 2.066 1.00 80.25 167 LEU A O 1
ATOM 1321 N N . ALA A 1 168 ? -7.457 14.288 4.221 1.00 78.19 168 ALA A N 1
ATOM 1322 C CA . ALA A 1 168 ? -8.786 14.809 4.571 1.00 78.19 168 ALA A CA 1
ATOM 1323 C C . ALA A 1 168 ? -8.702 16.219 5.188 1.00 78.19 168 ALA A C 1
ATOM 1325 O O . ALA A 1 168 ? -9.142 16.457 6.315 1.00 78.19 168 ALA A O 1
ATOM 1326 N N . GLN A 1 169 ? -8.074 17.162 4.479 1.00 75.44 169 GLN A N 1
ATOM 1327 C CA . GLN A 1 169 ? -7.937 18.536 4.972 1.00 75.44 169 GLN A CA 1
ATOM 1328 C C . GLN A 1 169 ? -9.319 19.172 5.199 1.00 75.44 169 GLN A C 1
ATOM 1330 O O . GLN A 1 169 ? -10.197 19.053 4.352 1.00 75.44 169 GLN A O 1
ATOM 1335 N N . GLN A 1 170 ? -9.503 19.870 6.326 1.00 76.50 170 GLN A N 1
ATOM 1336 C CA . GLN A 1 170 ? -10.739 20.608 6.656 1.00 76.50 170 GLN A CA 1
ATOM 1337 C C . GLN A 1 170 ? -12.016 19.750 6.752 1.00 76.50 170 GLN A C 1
ATOM 1339 O O . GLN A 1 170 ? -13.126 20.256 6.588 1.00 76.50 170 GLN A O 1
ATOM 1344 N N . ASN A 1 171 ? -11.897 18.458 7.060 1.00 87.19 171 ASN A N 1
ATOM 1345 C CA . ASN A 1 171 ? -13.066 17.623 7.302 1.00 87.19 171 ASN A CA 1
ATOM 1346 C C . ASN A 1 171 ? -13.763 18.029 8.624 1.00 87.19 171 ASN A C 1
ATOM 1348 O O . ASN A 1 171 ? -13.331 17.647 9.711 1.00 87.19 171 ASN A O 1
ATOM 1352 N N . ALA A 1 172 ? -14.844 18.811 8.524 1.00 90.56 172 ALA A N 1
ATOM 1353 C CA . ALA A 1 172 ? -15.538 19.389 9.679 1.00 90.56 172 ALA A CA 1
ATOM 1354 C C . ALA A 1 172 ? -16.163 18.343 10.622 1.00 90.56 172 ALA A C 1
ATOM 1356 O O . ALA A 1 172 ? -16.175 18.553 11.831 1.00 90.56 172 ALA A O 1
ATOM 1357 N N . GLN A 1 173 ? -16.651 17.213 10.094 1.00 92.06 173 GLN A N 1
ATOM 1358 C CA . GLN A 1 173 ? -17.254 16.144 10.908 1.00 92.06 173 GLN A CA 1
ATOM 1359 C C . GLN A 1 173 ? -16.210 15.428 11.778 1.00 92.06 173 GLN A C 1
ATOM 1361 O O . GLN A 1 173 ? -16.481 15.157 12.946 1.00 92.06 173 GLN A O 1
ATOM 1366 N N . LEU A 1 174 ? -15.007 15.180 11.244 1.00 93.44 174 LEU A N 1
ATOM 1367 C CA . LEU A 1 174 ? -13.893 14.618 12.012 1.00 93.44 174 LEU A CA 1
ATOM 1368 C C . LEU A 1 174 ? -13.293 15.659 12.963 1.00 93.44 174 LEU A C 1
ATOM 1370 O O . LEU A 1 174 ? -12.993 15.339 14.106 1.00 93.44 174 LEU A O 1
ATOM 1374 N N . ALA A 1 175 ? -13.176 16.917 12.528 1.00 91.88 175 ALA A N 1
ATOM 1375 C CA . ALA A 1 175 ? -12.665 18.010 13.357 1.00 91.88 175 ALA A CA 1
ATOM 1376 C C . ALA A 1 175 ? -13.569 18.348 14.559 1.00 91.88 175 ALA A C 1
ATOM 1378 O O . ALA A 1 175 ? -13.101 18.954 15.519 1.00 91.88 175 ALA A O 1
ATOM 1379 N N . ALA A 1 176 ? -14.851 17.973 14.511 1.00 93.81 176 ALA A N 1
ATOM 1380 C CA . ALA A 1 176 ? -15.791 18.148 15.615 1.00 93.81 176 ALA A CA 1
ATOM 1381 C C . ALA A 1 176 ? -15.648 17.089 16.726 1.00 93.81 176 ALA A C 1
ATOM 1383 O O . ALA A 1 176 ? -16.260 17.241 17.786 1.00 93.81 176 ALA A O 1
ATOM 1384 N N . LEU A 1 177 ? -14.885 16.014 16.495 1.00 95.50 177 LEU A N 1
ATOM 1385 C CA . LEU A 1 177 ? -14.628 14.987 17.502 1.00 95.50 177 LEU A CA 1
ATOM 1386 C C . LEU A 1 177 ? -13.616 15.499 18.531 1.00 95.50 177 LEU A C 1
ATOM 1388 O O . LEU A 1 177 ? -12.556 16.003 18.166 1.00 95.50 177 LEU A O 1
ATOM 1392 N N . THR A 1 178 ? -13.929 15.352 19.818 1.00 95.56 178 THR A N 1
ATOM 1393 C CA . THR A 1 178 ? -13.015 15.745 20.904 1.00 95.56 178 THR A CA 1
ATOM 1394 C C . THR A 1 178 ? -12.065 14.622 21.301 1.00 95.56 178 THR A C 1
ATOM 1396 O O . THR A 1 178 ? -10.929 14.899 21.663 1.00 95.56 178 THR A O 1
ATOM 1399 N N . ASP A 1 179 ? -12.509 13.373 21.160 1.00 95.94 179 ASP A N 1
ATOM 1400 C CA . ASP A 1 179 ? -11.701 12.160 21.258 1.00 95.94 179 ASP A CA 1
ATOM 1401 C C . ASP A 1 179 ? -12.112 11.201 20.138 1.00 95.94 179 ASP A C 1
ATOM 1403 O O . ASP A 1 179 ? -13.280 11.178 19.732 1.00 95.94 179 ASP A O 1
ATOM 1407 N N . GLN A 1 180 ? -11.166 10.395 19.651 1.00 95.44 180 GLN A N 1
ATOM 1408 C CA . GLN A 1 180 ? -11.412 9.476 18.542 1.00 95.44 180 GLN A CA 1
ATOM 1409 C C . GLN A 1 180 ? -10.552 8.210 18.596 1.00 95.44 180 GLN A C 1
ATOM 1411 O O . GLN A 1 180 ? -9.431 8.212 19.106 1.00 95.44 180 GLN A O 1
ATOM 1416 N N . LYS A 1 181 ? -11.069 7.130 18.009 1.00 96.75 181 LYS A N 1
ATOM 1417 C CA . LYS A 1 181 ? -10.374 5.866 17.759 1.00 96.75 181 LYS A CA 1
ATOM 1418 C C . LYS A 1 181 ? -10.691 5.397 16.344 1.00 96.75 181 LYS A C 1
ATOM 1420 O O . LYS A 1 181 ? -11.855 5.335 15.954 1.00 96.75 181 LYS A O 1
ATOM 1425 N N . ALA A 1 182 ? -9.655 5.049 15.587 1.00 95.94 182 ALA A N 1
ATOM 1426 C CA . ALA A 1 182 ? -9.797 4.538 14.231 1.00 95.94 182 ALA A CA 1
ATOM 1427 C C . ALA A 1 182 ? -9.515 3.032 14.170 1.00 95.94 182 ALA A C 1
ATOM 1429 O O . ALA A 1 182 ? -8.606 2.545 14.843 1.00 95.94 182 ALA A O 1
ATOM 1430 N N . LEU A 1 183 ? -10.265 2.307 13.340 1.00 96.62 183 LEU A N 1
ATOM 1431 C CA . LEU A 1 183 ? -10.076 0.884 13.055 1.00 96.62 183 LEU A CA 1
ATOM 1432 C C . LEU A 1 183 ? -10.188 0.634 11.550 1.00 96.62 183 LEU A C 1
ATOM 1434 O O . LEU A 1 183 ? -11.137 1.090 10.917 1.00 96.62 183 LEU A O 1
ATOM 1438 N N . ALA A 1 184 ? -9.256 -0.129 10.982 1.00 96.50 184 ALA A N 1
ATOM 1439 C CA . ALA A 1 184 ? -9.376 -0.644 9.621 1.00 96.50 184 ALA A CA 1
ATOM 1440 C C . ALA A 1 184 ? -10.026 -2.031 9.666 1.00 96.50 184 ALA A C 1
ATOM 1442 O O . ALA A 1 184 ? -9.469 -2.952 10.266 1.00 96.50 184 ALA A O 1
ATOM 1443 N N . VAL A 1 185 ? -11.207 -2.175 9.060 1.00 96.19 185 VAL A N 1
ATOM 1444 C CA . VAL A 1 185 ? -11.983 -3.422 9.057 1.00 96.19 185 VAL A CA 1
ATOM 1445 C C . VAL A 1 185 ? -12.568 -3.667 7.671 1.00 96.19 185 VAL A C 1
ATOM 1447 O O . VAL A 1 185 ? -13.314 -2.845 7.134 1.00 96.19 185 VAL A O 1
ATOM 1450 N N . GLY A 1 186 ? -12.222 -4.814 7.084 1.00 93.94 186 GLY A N 1
ATOM 1451 C CA . GLY A 1 186 ? -12.601 -5.147 5.713 1.00 93.94 186 GLY A CA 1
ATOM 1452 C C . GLY A 1 186 ? -12.082 -4.101 4.722 1.00 93.94 186 GLY A C 1
ATOM 1453 O O . GLY A 1 186 ? -10.902 -3.762 4.723 1.00 93.94 186 GLY A O 1
ATOM 1454 N N . SER A 1 187 ? -12.972 -3.573 3.882 1.00 96.19 187 SER A N 1
ATOM 1455 C CA . SER A 1 187 ? -12.648 -2.557 2.868 1.00 96.19 187 SER A CA 1
ATOM 1456 C C . SER A 1 187 ? -12.811 -1.111 3.355 1.00 96.19 187 SER A C 1
ATOM 1458 O O . SER A 1 187 ? -12.815 -0.191 2.535 1.00 96.19 187 SER A O 1
ATOM 1460 N N . TYR A 1 188 ? -12.960 -0.891 4.664 1.00 97.69 188 TYR A N 1
ATOM 1461 C CA . TYR A 1 188 ? -13.251 0.422 5.238 1.00 97.69 188 TYR A CA 1
ATOM 1462 C C . TYR A 1 188 ? -12.332 0.765 6.411 1.00 97.69 188 TYR A C 1
ATOM 1464 O O . TYR A 1 188 ? -11.854 -0.102 7.143 1.00 97.69 188 TYR A O 1
ATOM 1472 N N . VAL A 1 189 ? -12.132 2.064 6.615 1.00 97.19 189 VAL A N 1
ATOM 1473 C CA . VAL A 1 189 ? -11.655 2.627 7.878 1.00 97.19 189 VAL A CA 1
ATOM 1474 C C . VAL A 1 189 ? -12.852 3.236 8.591 1.00 97.19 189 VAL A C 1
ATOM 1476 O O . VAL A 1 189 ? -13.591 4.024 8.001 1.00 97.19 189 VAL A O 1
ATOM 1479 N N . TYR A 1 190 ? -13.025 2.881 9.856 1.00 98.06 190 TYR A N 1
ATOM 1480 C CA . TYR A 1 190 ? -14.021 3.444 10.756 1.00 98.06 190 TYR A CA 1
ATOM 1481 C C . TYR A 1 190 ? -13.332 4.380 11.736 1.00 98.06 190 TYR A C 1
ATOM 1483 O O . TYR A 1 190 ? -12.325 4.007 12.333 1.00 98.06 190 TYR A O 1
ATOM 1491 N N . VAL A 1 191 ? -13.883 5.572 11.925 1.00 97.44 191 VAL A N 1
ATOM 1492 C CA . VAL A 1 191 ? -13.508 6.491 12.998 1.00 97.44 191 VAL A CA 1
ATOM 1493 C C . VAL A 1 191 ? -14.696 6.605 13.928 1.00 97.44 191 VAL A C 1
ATOM 1495 O O . VAL A 1 191 ? -15.757 7.104 13.555 1.00 97.44 191 VAL A O 1
ATOM 1498 N N . PHE A 1 192 ? -14.499 6.129 15.145 1.00 97.62 192 PHE A N 1
ATOM 1499 C CA . PHE A 1 192 ? -15.402 6.350 16.254 1.00 97.62 192 PHE A CA 1
ATOM 1500 C C . PHE A 1 192 ? -14.885 7.536 17.052 1.00 97.62 192 PHE A C 1
ATOM 1502 O O . PHE A 1 192 ? -13.676 7.692 17.211 1.00 97.62 192 PHE A O 1
ATOM 1509 N N . GLY A 1 193 ? -15.771 8.348 17.596 1.00 96.81 193 GLY A N 1
ATOM 1510 C CA . GLY A 1 193 ? -15.374 9.405 18.512 1.00 96.81 193 GLY A CA 1
ATOM 1511 C C . GLY A 1 193 ? -16.567 10.001 19.217 1.00 96.81 193 GLY A C 1
ATOM 1512 O O . GLY A 1 193 ? -17.697 9.573 18.993 1.00 96.81 193 GLY A O 1
ATOM 1513 N N . LYS A 1 194 ? -16.332 11.005 20.052 1.00 95.19 194 LYS A N 1
ATOM 1514 C CA . LYS A 1 194 ? -17.409 11.712 20.751 1.00 95.19 194 LYS A CA 1
ATOM 1515 C C . LYS A 1 194 ? -17.431 13.190 20.406 1.00 95.19 194 LYS A C 1
ATOM 1517 O O . LYS A 1 194 ? -16.393 13.810 20.176 1.00 95.19 194 LYS A O 1
ATOM 1522 N N . THR A 1 195 ? -18.633 13.746 20.395 1.00 94.00 195 THR A N 1
ATOM 1523 C CA . THR A 1 195 ? -18.864 15.190 20.489 1.00 94.00 195 THR A CA 1
ATOM 1524 C C . THR A 1 195 ? -19.328 15.528 21.909 1.00 94.00 195 THR A C 1
ATOM 1526 O O . THR A 1 195 ? -19.385 14.657 22.776 1.00 94.00 195 THR A O 1
ATOM 1529 N N . ALA A 1 196 ? -19.699 16.786 22.167 1.00 87.75 196 ALA A N 1
ATOM 1530 C CA . ALA A 1 196 ? -20.309 17.174 23.442 1.00 87.75 196 ALA A CA 1
ATOM 1531 C C . ALA A 1 196 ? -21.647 16.457 23.732 1.00 87.75 196 ALA A C 1
ATOM 1533 O O . ALA A 1 196 ? -22.081 16.420 24.879 1.00 87.75 196 ALA A O 1
ATOM 1534 N N . GLU A 1 197 ? -22.301 15.904 22.707 1.00 87.00 197 GLU A N 1
ATOM 1535 C CA . GLU A 1 197 ? -23.648 15.336 22.811 1.00 87.00 197 GLU A CA 1
ATOM 1536 C C . GLU A 1 197 ? -23.640 13.809 22.864 1.00 87.00 197 GLU A C 1
ATOM 1538 O O . GLU A 1 197 ? -24.309 13.211 23.700 1.00 87.00 197 GLU A O 1
ATOM 1543 N N . SER A 1 198 ? -22.930 13.168 21.932 1.00 92.50 198 SER A N 1
ATOM 1544 C CA . SER A 1 198 ? -23.029 11.723 21.708 1.00 92.50 198 SER A CA 1
ATOM 1545 C C . SER A 1 198 ? -21.775 11.144 21.057 1.00 92.50 198 SER A C 1
ATOM 1547 O O . SER A 1 198 ? -20.999 11.861 20.414 1.00 92.50 198 SER A O 1
ATOM 1549 N N . MET A 1 199 ? -21.615 9.824 21.162 1.00 95.56 199 MET A N 1
ATOM 1550 C CA . MET A 1 199 ? -20.720 9.067 20.291 1.00 95.56 199 MET A CA 1
ATOM 1551 C C . MET A 1 199 ? -21.168 9.190 18.822 1.00 95.56 199 MET A C 1
ATOM 1553 O O . MET A 1 199 ? -22.357 9.113 18.505 1.00 95.56 199 MET A O 1
ATOM 1557 N N . LYS A 1 200 ? -20.210 9.358 17.910 1.00 97.19 200 LYS A N 1
ATOM 1558 C CA . LYS A 1 200 ? -20.384 9.374 16.454 1.00 97.19 200 LYS A CA 1
ATOM 1559 C C . LYS A 1 200 ? -19.497 8.314 15.812 1.00 97.19 200 LYS A C 1
ATOM 1561 O O . LYS A 1 200 ? -18.401 8.030 16.294 1.00 97.19 200 LYS A O 1
ATOM 1566 N N . VAL A 1 201 ? -19.970 7.763 14.698 1.00 97.75 201 VAL A N 1
ATOM 1567 C CA . VAL A 1 201 ? -19.219 6.817 13.873 1.00 97.75 201 VAL A CA 1
ATOM 1568 C C . VAL A 1 201 ? -19.208 7.330 12.443 1.00 97.75 201 VAL A C 1
ATOM 1570 O O . VAL A 1 201 ? -20.249 7.673 11.880 1.00 97.75 201 VAL A O 1
ATOM 1573 N N . TYR A 1 202 ? -18.024 7.371 11.851 1.00 97.56 202 TYR A N 1
ATOM 1574 C CA . TYR A 1 202 ? -17.817 7.712 10.453 1.00 97.56 202 TYR A CA 1
ATOM 1575 C C . TYR A 1 202 ? -17.042 6.595 9.771 1.00 97.56 202 TYR A C 1
ATOM 1577 O O . TYR A 1 202 ? -16.215 5.936 10.400 1.00 97.56 202 TYR A O 1
ATOM 1585 N N . ARG A 1 203 ? -17.266 6.396 8.474 1.00 97.31 203 ARG A N 1
ATOM 1586 C CA . ARG A 1 203 ? -16.474 5.459 7.674 1.00 97.31 203 ARG A CA 1
ATOM 1587 C C . ARG A 1 203 ? -16.039 6.047 6.344 1.00 97.31 203 ARG A C 1
ATOM 1589 O O . ARG A 1 203 ? -16.773 6.826 5.739 1.00 97.31 203 ARG A O 1
ATOM 1596 N N . SER A 1 204 ? -14.886 5.600 5.871 1.00 96.88 204 SER A N 1
ATOM 1597 C CA . SER A 1 204 ? -14.367 5.858 4.529 1.00 96.88 204 SER A CA 1
ATOM 1598 C C . SER A 1 204 ? -13.869 4.556 3.914 1.00 96.88 204 SER A C 1
ATOM 1600 O O . SER A 1 204 ? -13.480 3.638 4.641 1.00 96.88 204 SER A O 1
ATOM 1602 N N . ALA A 1 205 ? -13.886 4.446 2.586 1.00 96.50 205 ALA A N 1
ATOM 1603 C CA . ALA A 1 205 ? -13.232 3.325 1.919 1.00 96.50 205 ALA A CA 1
ATOM 1604 C C . ALA A 1 205 ? -11.730 3.341 2.252 1.00 96.50 205 ALA A C 1
ATOM 1606 O O . ALA A 1 205 ? -11.112 4.406 2.278 1.00 96.50 205 ALA A O 1
ATOM 1607 N N . ILE A 1 206 ? -11.128 2.169 2.476 1.00 94.06 206 ILE A N 1
ATOM 1608 C CA . ILE A 1 206 ? -9.704 2.056 2.850 1.00 94.06 206 ILE A CA 1
ATOM 1609 C C . ILE A 1 206 ? -8.757 2.609 1.772 1.00 94.06 206 ILE A C 1
ATOM 1611 O O . ILE A 1 206 ? -7.620 2.963 2.062 1.00 94.06 206 ILE A O 1
ATOM 1615 N N . THR A 1 207 ? -9.240 2.709 0.533 1.00 93.81 207 THR A N 1
ATOM 1616 C CA . THR A 1 207 ? -8.524 3.267 -0.620 1.00 93.81 207 THR A CA 1
ATOM 1617 C C . THR A 1 207 ? -8.774 4.761 -0.844 1.00 93.81 207 THR A C 1
ATOM 1619 O O . THR A 1 207 ? -8.188 5.321 -1.764 1.00 93.81 207 THR A O 1
ATOM 1622 N N . ASP A 1 208 ? -9.670 5.389 -0.076 1.00 91.56 208 ASP A N 1
ATOM 1623 C CA . ASP A 1 208 ? -10.043 6.803 -0.218 1.00 91.56 208 ASP A CA 1
ATOM 1624 C C . ASP A 1 208 ? -9.494 7.618 0.957 1.00 91.56 208 ASP A C 1
ATOM 1626 O O . ASP A 1 208 ? -8.556 8.394 0.796 1.00 91.56 208 ASP A O 1
ATOM 1630 N N . GLY A 1 209 ? -10.054 7.432 2.155 1.00 88.50 209 GLY A N 1
ATOM 1631 C CA . GLY A 1 209 ? -9.654 8.158 3.362 1.00 88.50 209 GLY A CA 1
ATOM 1632 C C . GLY A 1 209 ? -9.956 9.665 3.357 1.00 88.50 209 GLY A C 1
ATOM 1633 O O . GLY A 1 209 ? -9.791 10.301 4.402 1.00 88.50 209 GLY A O 1
ATOM 1634 N N . ALA A 1 210 ? -10.433 10.247 2.250 1.00 90.06 210 ALA A N 1
ATOM 1635 C CA . ALA A 1 210 ? -10.803 11.660 2.154 1.00 90.06 210 ALA A CA 1
ATOM 1636 C C . ALA A 1 210 ? -12.302 11.887 2.402 1.00 90.06 210 ALA A C 1
ATOM 1638 O O . ALA A 1 210 ? -12.675 12.804 3.142 1.00 90.06 210 ALA A O 1
ATOM 1639 N N . ASN A 1 211 ? -13.167 11.038 1.833 1.00 91.56 211 ASN A N 1
ATOM 1640 C CA . ASN A 1 211 ? -14.620 11.154 1.980 1.00 91.56 211 ASN A CA 1
ATOM 1641 C C . ASN A 1 211 ? -15.143 10.252 3.098 1.00 91.56 211 ASN A C 1
ATOM 1643 O O . ASN A 1 211 ? -14.884 9.050 3.112 1.00 91.56 211 ASN A O 1
ATOM 1647 N N . TRP A 1 212 ? -15.917 10.831 4.015 1.00 95.31 212 TRP A N 1
ATOM 1648 C CA . TRP A 1 212 ? -16.426 10.140 5.199 1.00 95.31 212 TRP A CA 1
ATOM 1649 C C . TRP A 1 212 ? -17.948 10.205 5.254 1.00 95.31 212 TRP A C 1
ATOM 1651 O O . TRP A 1 212 ? -18.533 11.283 5.134 1.00 95.31 212 TRP A O 1
ATOM 1661 N N . ALA A 1 213 ? -18.576 9.049 5.448 1.00 96.25 213 ALA A N 1
ATOM 1662 C CA . ALA A 1 213 ? -20.014 8.907 5.632 1.00 96.25 213 ALA A CA 1
ATOM 1663 C C . ALA A 1 213 ? -20.335 8.604 7.098 1.00 96.25 213 ALA A C 1
ATOM 1665 O O . ALA A 1 213 ? -19.636 7.816 7.737 1.00 96.25 213 ALA A O 1
ATOM 1666 N N . THR A 1 214 ? -21.412 9.192 7.618 1.00 97.25 214 THR A N 1
ATOM 1667 C CA . THR A 1 214 ? -21.940 8.865 8.948 1.00 97.25 214 THR A CA 1
ATOM 1668 C C . THR A 1 214 ? -22.503 7.448 8.977 1.0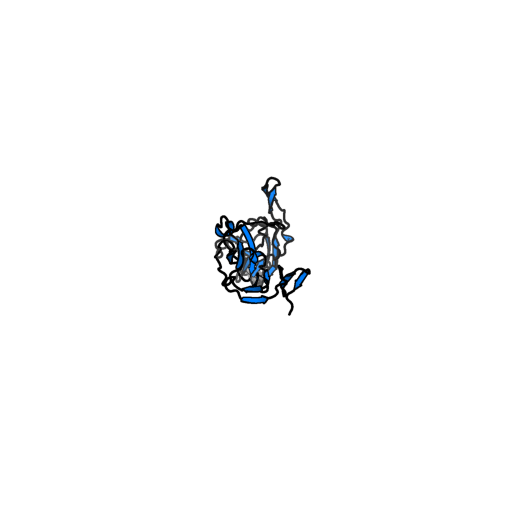0 97.25 214 THR A C 1
ATOM 1670 O O . THR A 1 214 ? -23.176 7.014 8.042 1.00 97.25 214 THR A O 1
ATOM 1673 N N . VAL A 1 215 ? -22.241 6.743 10.072 1.00 97.94 215 VAL A N 1
ATOM 1674 C CA . VAL A 1 215 ? -22.795 5.427 10.388 1.00 97.94 215 VAL A CA 1
ATOM 1675 C C . VAL A 1 215 ? -23.570 5.550 11.697 1.00 97.94 215 VAL A C 1
ATOM 1677 O O . VAL A 1 215 ? -23.076 6.133 12.662 1.00 97.94 215 VAL A O 1
ATOM 1680 N N . THR A 1 216 ? -24.791 5.023 11.729 1.00 97.12 216 THR A N 1
ATOM 1681 C CA . THR A 1 216 ? -25.650 5.049 12.917 1.00 97.12 216 THR A CA 1
ATOM 1682 C C . THR A 1 216 ? -25.789 3.631 13.461 1.00 97.12 216 THR A C 1
ATOM 1684 O O . THR A 1 216 ? -26.405 2.804 12.792 1.00 97.12 216 THR A O 1
ATOM 1687 N N . PRO A 1 217 ? -25.224 3.337 14.644 1.00 97.69 217 PRO A N 1
ATOM 1688 C CA . PRO A 1 217 ? -25.428 2.058 15.311 1.00 97.69 217 PRO A CA 1
ATOM 1689 C C . PRO A 1 217 ? -26.905 1.807 15.654 1.00 97.69 217 PRO A C 1
ATOM 1691 O O . PRO A 1 217 ? -27.606 2.714 16.103 1.00 97.69 217 PRO A O 1
ATOM 1694 N N . ASN A 1 218 ? -27.360 0.564 15.501 1.00 97.69 218 ASN A N 1
ATOM 1695 C CA . ASN A 1 218 ? -28.678 0.084 15.938 1.00 97.69 218 ASN A CA 1
ATOM 1696 C C . ASN A 1 218 ? -28.778 -0.108 17.472 1.00 97.69 218 ASN A C 1
ATOM 1698 O O . ASN A 1 218 ? -29.872 -0.268 18.011 1.00 97.69 218 ASN A O 1
ATOM 1702 N N . VAL A 1 219 ? -27.640 -0.074 18.173 1.00 95.88 219 VAL A N 1
ATOM 1703 C CA . VAL A 1 219 ? -27.507 -0.123 19.635 1.00 95.88 219 VAL A CA 1
ATOM 1704 C C . VAL A 1 219 ? -27.041 1.242 20.142 1.00 95.88 219 VAL A C 1
ATOM 1706 O O . VAL A 1 219 ? -26.161 1.865 19.552 1.00 95.88 219 VAL A O 1
ATOM 1709 N N . SER A 1 220 ? -27.606 1.703 21.260 1.00 94.50 220 SER A N 1
ATOM 1710 C CA . SER A 1 220 ? -27.126 2.909 21.938 1.00 94.50 220 SER A CA 1
ATOM 1711 C C . SER A 1 220 ? -25.896 2.577 22.780 1.00 94.50 220 SER A C 1
ATOM 1713 O O . SER A 1 220 ? -25.997 1.797 23.725 1.00 94.50 220 SER A O 1
ATOM 1715 N N . PHE A 1 221 ? -24.764 3.187 22.445 1.00 96.19 221 PHE A N 1
ATOM 1716 C CA . PHE A 1 221 ? -23.517 3.099 23.205 1.00 96.19 221 PHE A CA 1
ATOM 1717 C C . PHE A 1 221 ? -23.300 4.361 24.040 1.00 96.19 221 PHE A C 1
ATOM 1719 O O . PHE A 1 221 ? -23.752 5.446 23.657 1.00 96.19 221 PHE A O 1
ATOM 1726 N N . ASP A 1 222 ? -22.586 4.224 25.151 1.00 94.69 222 ASP A N 1
ATOM 1727 C CA . ASP A 1 222 ? -22.162 5.359 25.960 1.00 94.69 222 ASP A CA 1
ATOM 1728 C C . ASP A 1 222 ? -21.058 6.145 25.241 1.00 94.69 222 ASP A C 1
ATOM 1730 O O . ASP A 1 222 ? -20.313 5.621 24.409 1.00 94.69 222 ASP A O 1
ATOM 1734 N N . ASN A 1 223 ? -20.928 7.430 25.578 1.00 93.88 223 ASN A N 1
ATOM 1735 C CA . ASN A 1 223 ? -20.052 8.354 24.853 1.00 93.88 223 ASN A CA 1
ATOM 1736 C C . ASN A 1 223 ? -18.585 7.923 24.796 1.00 93.88 223 ASN A C 1
ATOM 1738 O O . ASN A 1 223 ? -17.908 8.307 23.850 1.00 93.88 223 ASN A O 1
ATOM 1742 N N . ASP A 1 224 ? -18.102 7.151 25.771 1.00 95.31 224 ASP A N 1
ATOM 1743 C CA . ASP A 1 224 ? -16.712 6.693 25.854 1.00 95.31 224 ASP A CA 1
ATOM 1744 C C . ASP A 1 224 ? -16.515 5.220 25.449 1.00 95.31 224 ASP A C 1
ATOM 1746 O O . ASP A 1 224 ? -15.375 4.752 25.377 1.00 95.31 224 ASP A O 1
ATOM 1750 N N . ASP A 1 225 ? -17.583 4.491 25.099 1.00 96.62 225 ASP A N 1
ATOM 1751 C CA . ASP A 1 225 ? -17.495 3.069 24.727 1.00 96.62 225 ASP A CA 1
ATOM 1752 C C . ASP A 1 225 ? -16.626 2.835 23.487 1.00 96.62 225 ASP A C 1
ATOM 1754 O O . ASP A 1 225 ? -16.000 1.781 23.350 1.00 96.62 225 ASP A O 1
ATOM 1758 N N . PHE A 1 226 ? -16.502 3.829 22.601 1.00 96.00 226 PHE A N 1
ATOM 1759 C CA . PHE A 1 226 ? -15.648 3.727 21.418 1.00 96.00 226 PHE A CA 1
ATOM 1760 C C . PHE A 1 226 ? -14.177 3.433 21.741 1.00 96.00 226 PHE A C 1
ATOM 1762 O O . PHE A 1 226 ? -13.465 2.860 20.911 1.00 96.00 226 PHE A O 1
ATOM 1769 N N . GLN A 1 227 ? -13.701 3.780 22.941 1.00 95.88 227 GLN A N 1
ATOM 1770 C CA . GLN A 1 227 ? -12.341 3.451 23.371 1.00 95.88 227 GLN A CA 1
ATOM 1771 C C . GLN A 1 227 ? -12.127 1.934 23.460 1.00 95.88 227 GLN A C 1
ATOM 1773 O O . GLN A 1 227 ? -11.002 1.459 23.282 1.00 95.88 227 GLN A O 1
ATOM 1778 N N . ASN A 1 228 ? -13.206 1.167 23.629 1.00 97.12 228 ASN A N 1
ATOM 1779 C CA . ASN A 1 228 ? -13.222 -0.291 23.647 1.00 97.12 228 ASN A CA 1
ATOM 1780 C C . ASN A 1 228 ? -13.355 -0.933 22.260 1.00 97.12 228 ASN A C 1
ATOM 1782 O O . ASN A 1 228 ? -13.417 -2.155 22.167 1.00 97.12 228 ASN A O 1
ATOM 1786 N N . ALA A 1 229 ? -13.408 -0.162 21.172 1.00 97.44 229 ALA A N 1
ATOM 1787 C CA . ALA A 1 229 ? -13.562 -0.743 19.842 1.00 97.44 229 ALA A CA 1
ATOM 1788 C C . ALA A 1 229 ? -12.291 -1.516 19.427 1.00 97.44 229 ALA A C 1
ATOM 1790 O O . ALA A 1 229 ? -11.190 -0.962 19.466 1.00 97.44 229 ALA A O 1
ATOM 1791 N N . VAL A 1 230 ? -12.412 -2.773 19.006 1.00 97.62 230 VAL A N 1
ATOM 1792 C CA . VAL A 1 230 ? -11.297 -3.629 18.562 1.00 97.62 230 VAL A CA 1
ATOM 1793 C C . VAL A 1 230 ? -11.676 -4.352 17.272 1.00 97.62 230 VAL A C 1
ATOM 1795 O O . VAL A 1 230 ? -12.801 -4.814 17.126 1.00 97.62 230 VAL A O 1
ATOM 1798 N N . ALA A 1 231 ? -10.735 -4.465 16.335 1.00 97.06 231 ALA A N 1
ATOM 1799 C CA . ALA A 1 231 ? -10.923 -5.221 15.101 1.00 97.06 231 ALA A CA 1
ATOM 1800 C C . ALA A 1 231 ? -10.427 -6.665 15.261 1.00 97.06 231 ALA A C 1
ATOM 1802 O O . ALA A 1 231 ? -9.297 -6.878 15.699 1.00 97.06 231 ALA A O 1
ATOM 1803 N N . LEU A 1 232 ? -11.244 -7.643 14.870 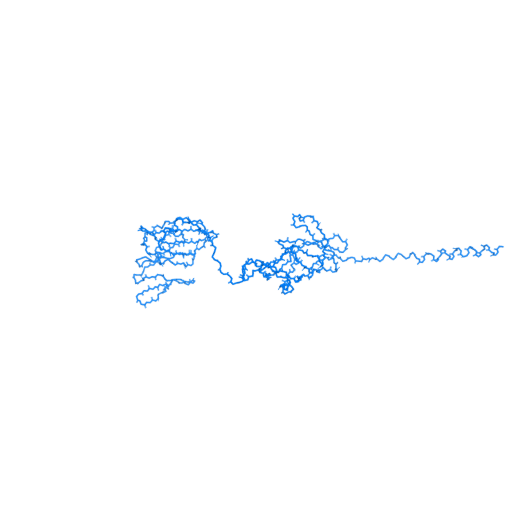1.00 96.12 232 LEU A N 1
ATOM 1804 C CA . LEU A 1 232 ? -10.864 -9.056 14.789 1.00 96.12 232 LEU A CA 1
ATOM 1805 C C . LEU A 1 232 ? -11.644 -9.721 13.651 1.00 96.12 232 LEU A C 1
ATOM 1807 O O . LEU A 1 232 ? -12.864 -9.593 13.584 1.00 96.12 232 LEU A O 1
ATOM 1811 N N . ASP A 1 233 ? -10.931 -10.426 12.771 1.00 94.31 233 ASP A N 1
ATOM 1812 C CA . ASP A 1 233 ? -11.502 -11.251 11.694 1.00 94.31 233 ASP A CA 1
ATOM 1813 C C . ASP A 1 233 ? -12.594 -10.545 10.862 1.00 94.31 233 ASP A C 1
ATOM 1815 O O . ASP A 1 233 ? -13.729 -10.999 10.731 1.00 94.31 233 ASP A O 1
ATOM 1819 N N . GLY A 1 234 ? -12.279 -9.345 10.360 1.00 95.00 234 GLY A N 1
ATOM 1820 C CA . GLY A 1 234 ? -13.208 -8.566 9.532 1.00 95.00 234 GLY A CA 1
ATOM 1821 C C . GLY A 1 234 ? -14.431 -8.008 10.274 1.00 95.00 234 GLY A C 1
ATOM 1822 O O . GLY A 1 234 ? -15.329 -7.471 9.628 1.00 95.00 234 GLY A O 1
ATOM 1823 N N . LYS A 1 235 ? -14.465 -8.092 11.608 1.00 97.06 235 LYS A N 1
ATOM 1824 C CA . LYS A 1 235 ? -15.513 -7.525 12.462 1.00 97.06 235 LYS A CA 1
ATOM 1825 C C . LYS A 1 235 ? -14.950 -6.494 13.429 1.00 97.06 235 LYS A C 1
ATOM 1827 O O . LYS A 1 235 ? -13.779 -6.526 13.811 1.00 97.06 235 LYS A O 1
ATOM 1832 N N . ILE A 1 236 ? -15.824 -5.593 13.847 1.00 98.19 236 ILE A N 1
ATOM 1833 C CA . ILE A 1 236 ? -15.616 -4.644 14.931 1.00 98.19 236 ILE A CA 1
ATOM 1834 C C . ILE A 1 236 ? -16.270 -5.235 16.175 1.00 98.19 236 ILE A C 1
ATOM 1836 O O . ILE A 1 236 ? -17.439 -5.609 16.135 1.00 98.19 236 ILE A O 1
ATOM 1840 N N . TYR A 1 237 ? -15.529 -5.298 17.271 1.00 98.00 237 TYR A N 1
ATOM 1841 C CA . TYR A 1 237 ? -16.027 -5.651 18.592 1.00 98.00 237 TYR A CA 1
ATOM 1842 C C . TYR A 1 237 ? -16.006 -4.420 19.486 1.00 98.00 237 TYR A C 1
ATOM 1844 O O . TYR A 1 237 ? -15.081 -3.615 19.401 1.00 98.00 237 TYR A O 1
ATOM 1852 N N . MET A 1 238 ? -17.007 -4.270 20.347 1.00 97.81 238 MET A N 1
ATOM 1853 C CA . MET A 1 238 ? -17.095 -3.162 21.296 1.00 97.81 238 MET A CA 1
ATOM 1854 C C . MET A 1 238 ? -17.602 -3.674 22.640 1.00 97.81 238 MET A C 1
ATOM 1856 O O . MET A 1 238 ? -18.594 -4.402 22.694 1.00 97.81 238 MET A O 1
ATOM 1860 N N . LEU A 1 239 ? -16.909 -3.305 23.717 1.00 97.75 239 LEU A N 1
ATOM 1861 C CA . LEU A 1 239 ? -17.367 -3.533 25.085 1.00 97.75 239 LEU A CA 1
ATOM 1862 C C . LEU A 1 239 ? -18.127 -2.296 25.555 1.00 97.75 239 LEU A C 1
ATOM 1864 O O . LEU A 1 239 ? -17.590 -1.193 25.499 1.00 97.75 239 LEU A O 1
ATOM 1868 N N . SER A 1 240 ? -19.342 -2.516 26.043 1.00 97.06 240 SER A N 1
ATOM 1869 C CA . SER A 1 240 ? -20.204 -1.501 26.639 1.00 97.06 240 SER A CA 1
ATOM 1870 C C . SER A 1 24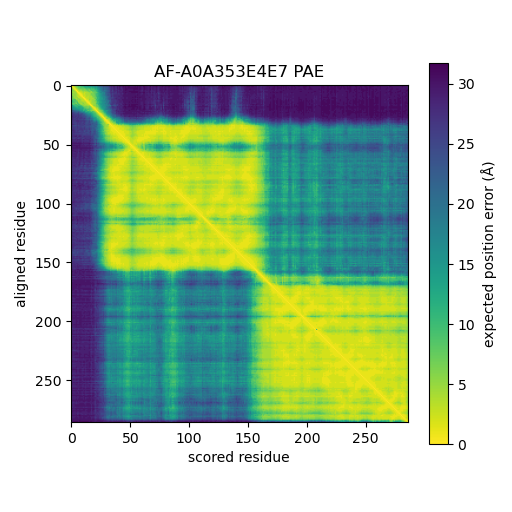0 ? -20.920 -2.110 27.833 1.00 97.06 240 SER A C 1
ATOM 1872 O O . SER A 1 240 ? -21.581 -3.143 27.698 1.00 97.06 240 SER A O 1
ATOM 1874 N N . ASN A 1 241 ? -20.756 -1.514 29.016 1.00 93.62 241 ASN A N 1
ATOM 1875 C CA . ASN A 1 241 ? -21.436 -1.938 30.246 1.00 93.62 241 ASN A CA 1
ATOM 1876 C C . ASN A 1 241 ? -21.363 -3.458 30.527 1.00 93.62 241 ASN A C 1
ATOM 1878 O O . ASN A 1 241 ? -22.353 -4.090 30.890 1.00 93.62 241 ASN A O 1
ATOM 1882 N N . GLY A 1 242 ? -20.186 -4.068 30.334 1.00 93.88 242 GLY A N 1
ATOM 1883 C CA . GLY A 1 242 ? -19.969 -5.505 30.561 1.00 93.88 242 GLY A CA 1
ATOM 1884 C C . GLY A 1 242 ? -20.481 -6.425 29.446 1.00 93.88 242 GLY A C 1
ATOM 1885 O O . GLY A 1 242 ? -20.331 -7.639 29.546 1.00 93.88 242 GLY A O 1
ATOM 1886 N N . LYS A 1 243 ? -21.053 -5.883 28.369 1.00 97.06 243 LYS A N 1
ATOM 1887 C CA . LYS A 1 243 ? -21.522 -6.634 27.198 1.00 97.06 243 LYS A CA 1
ATOM 1888 C C . LYS A 1 243 ? -20.591 -6.419 26.019 1.00 97.06 243 LYS A C 1
ATOM 1890 O O . LYS A 1 243 ? -20.153 -5.299 25.767 1.00 97.06 243 LYS A O 1
ATOM 1895 N N . ILE A 1 244 ? -20.312 -7.489 25.285 1.00 97.50 244 ILE A N 1
ATOM 1896 C CA . ILE A 1 244 ? -19.516 -7.438 24.061 1.00 97.50 244 ILE A CA 1
ATOM 1897 C C . ILE A 1 244 ? -20.467 -7.528 22.876 1.00 97.50 244 ILE A C 1
ATOM 1899 O O . ILE A 1 244 ? -21.215 -8.498 22.736 1.00 97.50 244 ILE A O 1
ATOM 1903 N N . TYR A 1 245 ? -20.400 -6.526 22.011 1.00 98.44 245 TYR A N 1
ATOM 1904 C CA . TYR A 1 245 ? -21.120 -6.466 20.749 1.00 98.44 245 TYR A CA 1
ATOM 1905 C C . TYR A 1 245 ? -20.159 -6.687 19.588 1.00 98.44 245 TYR A C 1
ATOM 1907 O O . TYR A 1 245 ? -18.983 -6.339 19.685 1.00 98.44 245 TYR A O 1
ATOM 1915 N N . SER A 1 246 ? -20.663 -7.238 18.487 1.00 98.06 246 SER A N 1
ATOM 1916 C CA . SER A 1 246 ? -19.928 -7.366 17.228 1.00 98.06 246 SER A CA 1
ATOM 1917 C C . SER A 1 246 ? -20.720 -6.783 16.058 1.00 98.06 246 SER A C 1
ATOM 1919 O O . SER A 1 246 ? -21.950 -6.845 16.062 1.00 98.06 246 SER A O 1
ATOM 1921 N N . SER A 1 247 ? -20.017 -6.237 15.067 1.00 98.38 247 SER A N 1
ATOM 1922 C CA . SER A 1 247 ? -20.586 -5.701 13.828 1.00 98.38 247 SER A CA 1
ATOM 1923 C C . SER A 1 247 ? -19.619 -5.871 12.657 1.00 98.38 247 SER A C 1
ATOM 1925 O O . SER A 1 247 ? -18.403 -5.809 12.832 1.00 98.38 247 SER A O 1
ATOM 1927 N N . THR A 1 248 ? -20.142 -6.070 11.448 1.00 97.19 248 THR A N 1
ATOM 1928 C CA . THR A 1 248 ? -19.355 -6.089 10.199 1.00 97.19 248 THR A CA 1
ATOM 1929 C C . THR A 1 248 ? -19.321 -4.735 9.489 1.00 97.19 248 THR A C 1
ATOM 1931 O O . THR A 1 248 ? -18.472 -4.518 8.628 1.00 97.19 248 THR A O 1
ATOM 1934 N N . ASP A 1 249 ? -20.244 -3.828 9.813 1.00 96.56 249 ASP A N 1
ATOM 1935 C CA . ASP A 1 249 ? -20.471 -2.580 9.070 1.00 96.56 249 ASP A CA 1
ATOM 1936 C C . ASP A 1 249 ? -20.533 -1.320 9.950 1.00 96.56 249 ASP A C 1
ATOM 1938 O O . ASP A 1 249 ? -20.686 -0.211 9.430 1.00 96.56 249 ASP A O 1
ATOM 1942 N N . GLY A 1 250 ? -20.414 -1.484 11.271 1.00 96.56 250 GLY A N 1
ATOM 1943 C CA . GLY A 1 250 ? -20.516 -0.426 12.272 1.00 96.56 250 GLY A CA 1
ATOM 1944 C C . GLY A 1 250 ? -21.941 0.083 12.522 1.00 96.56 250 GLY A C 1
ATOM 1945 O O . GLY A 1 250 ? -22.117 0.912 13.417 1.00 96.56 250 GLY A O 1
ATOM 1946 N N . ALA A 1 251 ? -22.940 -0.394 11.774 1.00 97.75 251 ALA A N 1
ATOM 1947 C CA . ALA A 1 251 ? -24.346 -0.014 11.892 1.00 97.75 251 ALA A CA 1
ATOM 1948 C C . ALA A 1 251 ? -25.149 -1.098 12.616 1.00 97.75 251 ALA A C 1
ATOM 1950 O O . ALA A 1 251 ? -25.789 -0.819 13.626 1.00 97.75 251 ALA A O 1
ATOM 1951 N N . GLU A 1 252 ? -25.065 -2.341 12.151 1.00 98.31 252 GLU A N 1
ATOM 1952 C CA . GLU A 1 252 ? -25.785 -3.465 12.738 1.00 98.31 252 GLU A CA 1
ATOM 1953 C C . GLU A 1 252 ? -24.895 -4.182 13.749 1.00 98.31 252 GLU A C 1
ATOM 1955 O O . GLU A 1 252 ? -23.899 -4.821 13.397 1.00 98.31 252 GLU A O 1
ATOM 1960 N N . TRP A 1 253 ? -25.249 -4.061 15.026 1.00 98.44 253 TRP A N 1
ATOM 1961 C CA . TRP A 1 253 ? -24.560 -4.686 16.145 1.00 98.44 253 TRP A CA 1
ATOM 1962 C C . TRP A 1 253 ? -25.391 -5.819 16.734 1.00 98.44 253 TRP A C 1
ATOM 1964 O O . TRP A 1 253 ? -26.613 -5.737 16.850 1.00 98.44 253 TRP A O 1
ATOM 1974 N N . SER A 1 254 ? -24.710 -6.888 17.135 1.00 98.31 254 SER A N 1
ATOM 1975 C CA . SER A 1 254 ? -25.290 -8.014 17.871 1.00 98.31 254 SER A CA 1
ATOM 1976 C C . SER A 1 254 ? -24.457 -8.308 19.112 1.00 98.31 254 SER A C 1
ATOM 1978 O O . SER A 1 254 ? -23.229 -8.379 19.024 1.00 98.31 254 SER A O 1
ATOM 1980 N N . GLN A 1 255 ? -25.110 -8.486 20.264 1.00 97.94 255 GLN A N 1
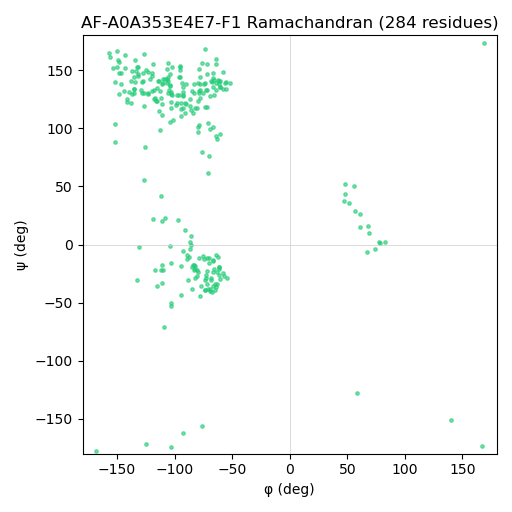ATOM 1981 C CA . GLN A 1 255 ? -24.442 -8.944 21.485 1.00 97.94 255 GLN A CA 1
ATOM 1982 C C . GLN A 1 255 ? -23.942 -10.380 21.271 1.00 97.94 255 GLN A C 1
ATOM 1984 O O . GLN A 1 255 ? -24.706 -11.245 20.850 1.00 97.94 255 GLN A O 1
ATOM 1989 N N . VAL A 1 256 ? -22.665 -10.629 21.562 1.00 97.00 256 VAL A N 1
ATOM 1990 C CA . VAL A 1 256 ? -22.014 -11.941 21.389 1.00 97.00 256 VAL A CA 1
ATOM 1991 C C . VAL A 1 256 ? -21.524 -12.548 22.699 1.00 97.00 256 VAL A C 1
ATOM 1993 O O . VAL A 1 256 ? -21.355 -13.759 22.777 1.00 97.00 256 VAL A O 1
ATOM 1996 N N . ALA A 1 257 ? -21.307 -11.731 23.731 1.00 95.38 257 ALA A N 1
ATOM 1997 C CA . ALA A 1 257 ? -20.917 -12.200 25.056 1.00 95.38 257 ALA A CA 1
ATOM 1998 C C . ALA A 1 257 ? -21.287 -11.178 26.138 1.00 95.38 257 ALA A C 1
ATOM 2000 O O . ALA A 1 257 ? -21.555 -10.009 25.850 1.00 95.38 257 ALA A O 1
ATOM 2001 N N . GLU A 1 258 ? -21.276 -11.620 27.392 1.00 95.50 258 GLU A N 1
ATOM 2002 C CA . GLU A 1 258 ? -21.488 -10.775 28.564 1.00 95.50 258 GLU A CA 1
ATOM 2003 C C . GLU A 1 258 ? -20.562 -11.218 29.696 1.00 95.50 258 GLU A C 1
ATOM 2005 O O . GLU A 1 258 ? -20.534 -12.387 30.076 1.00 95.50 258 GLU A O 1
ATOM 2010 N N . ASN A 1 259 ? -19.779 -10.277 30.211 1.00 93.81 259 ASN A N 1
ATOM 2011 C CA . ASN A 1 259 ? -18.939 -10.447 31.380 1.00 93.81 259 ASN A CA 1
ATOM 2012 C C . ASN A 1 259 ? -18.756 -9.091 32.083 1.00 93.81 259 ASN A C 1
ATOM 2014 O O . ASN A 1 259 ? -17.964 -8.245 31.664 1.00 93.81 259 ASN A O 1
ATOM 2018 N N . ALA A 1 260 ? -19.469 -8.909 33.196 1.00 94.75 260 ALA A N 1
ATOM 2019 C CA . ALA A 1 260 ? -19.471 -7.673 33.975 1.00 94.75 260 ALA A CA 1
ATOM 2020 C C . ALA A 1 260 ? -18.131 -7.348 34.671 1.00 94.75 260 ALA A C 1
ATOM 2022 O O . ALA A 1 260 ? -17.951 -6.221 35.147 1.00 94.75 260 ALA A O 1
ATOM 2023 N N . SER A 1 261 ? -17.187 -8.298 34.758 1.00 95.25 261 SER A N 1
ATOM 2024 C CA . SER A 1 261 ? -15.855 -8.018 35.315 1.00 95.25 261 SER A CA 1
ATOM 2025 C C . SER A 1 261 ? -14.998 -7.188 34.361 1.00 95.25 261 SER A C 1
ATOM 2027 O O . SER A 1 261 ? -14.158 -6.413 34.828 1.00 95.25 261 SER A O 1
ATOM 2029 N N . LEU A 1 262 ? -15.232 -7.312 33.049 1.00 96.06 262 LEU A N 1
ATOM 2030 C CA . LEU A 1 262 ? -14.435 -6.653 32.022 1.00 96.06 262 LEU A CA 1
ATOM 2031 C C . LEU A 1 262 ? -14.562 -5.134 32.124 1.00 96.06 262 LEU A C 1
ATOM 2033 O O . LEU A 1 262 ? -15.658 -4.585 32.245 1.00 96.06 262 LEU A O 1
ATOM 2037 N N . LYS A 1 263 ? -13.415 -4.457 32.067 1.00 95.19 263 LYS A N 1
ATOM 2038 C CA . LYS A 1 263 ? -13.315 -2.996 32.157 1.00 95.19 263 LYS A CA 1
ATOM 2039 C C . LYS A 1 263 ? -12.901 -2.353 30.848 1.00 95.19 263 LYS A C 1
ATOM 2041 O O . LYS A 1 263 ? -13.344 -1.245 30.574 1.00 95.19 263 LYS A O 1
ATOM 2046 N N . GLN A 1 264 ? -12.074 -3.031 30.055 1.00 96.12 264 GLN A N 1
ATOM 2047 C CA . GLN A 1 264 ? -11.602 -2.486 28.789 1.00 96.12 264 GLN A CA 1
ATOM 2048 C C . GLN A 1 264 ? -11.279 -3.586 27.782 1.00 96.12 264 GLN A C 1
ATOM 2050 O O . GLN A 1 264 ? -10.657 -4.580 28.149 1.00 96.12 264 GLN A O 1
ATOM 2055 N N . LEU A 1 265 ? -11.628 -3.400 26.508 1.00 96.81 265 LEU A N 1
ATOM 2056 C CA . LEU A 1 265 ? -11.015 -4.169 25.418 1.00 96.81 265 LEU A CA 1
ATOM 2057 C C . LEU A 1 265 ? -9.729 -3.474 24.969 1.00 96.81 265 LEU A C 1
ATOM 2059 O O . LEU A 1 265 ? -9.743 -2.294 24.621 1.00 96.81 265 LEU A O 1
ATOM 2063 N N . ILE A 1 266 ? -8.620 -4.210 24.968 1.00 94.62 266 ILE A N 1
ATOM 2064 C CA . ILE A 1 266 ? -7.275 -3.647 24.764 1.00 94.62 266 ILE A CA 1
ATOM 2065 C C . ILE A 1 266 ? -6.640 -4.051 23.430 1.00 94.62 266 ILE A C 1
ATOM 2067 O O . ILE A 1 266 ? -5.707 -3.394 22.977 1.00 94.62 266 ILE A O 1
ATOM 2071 N N . GLY A 1 267 ? -7.145 -5.093 22.768 1.00 94.56 267 GLY A N 1
ATOM 2072 C CA . GLY A 1 267 ? -6.655 -5.503 21.454 1.00 94.56 267 GLY A CA 1
ATOM 2073 C C . GLY A 1 267 ? -7.148 -6.880 21.032 1.00 94.56 267 GLY A C 1
ATOM 2074 O O . GLY A 1 267 ? -7.970 -7.495 21.709 1.00 94.56 267 GLY A O 1
ATOM 2075 N N . ALA A 1 268 ? -6.635 -7.363 19.906 1.00 95.50 268 ALA A N 1
ATOM 2076 C CA . ALA A 1 268 ? -6.918 -8.692 19.385 1.00 95.50 268 ALA A CA 1
ATOM 2077 C C . ALA A 1 268 ? -5.668 -9.300 18.739 1.00 95.50 268 ALA A C 1
ATOM 2079 O O . ALA A 1 268 ? -4.800 -8.581 18.245 1.00 95.50 268 ALA A O 1
ATOM 2080 N N . SER A 1 269 ? -5.589 -10.629 18.747 1.00 93.31 269 SER A N 1
ATOM 2081 C CA . SER A 1 269 ? -4.681 -11.394 17.885 1.00 93.31 269 SER A CA 1
ATOM 2082 C C . SER A 1 269 ? -5.399 -11.781 16.589 1.00 93.31 269 SER A C 1
ATOM 2084 O O . SER A 1 269 ? -6.442 -11.228 16.257 1.00 93.31 269 SER A O 1
ATOM 2086 N N . SER A 1 270 ? -4.874 -12.764 15.860 1.00 90.06 270 SER A N 1
ATOM 2087 C CA . SER A 1 270 ? -5.592 -13.386 14.746 1.00 90.06 270 SER A CA 1
ATOM 2088 C C . SER A 1 270 ? -6.777 -14.259 15.182 1.00 90.06 270 SER A C 1
ATOM 2090 O O . SER A 1 270 ? -7.545 -14.671 14.321 1.00 90.06 270 SER A O 1
ATOM 2092 N N . GLN A 1 271 ? -6.923 -14.576 16.476 1.00 91.50 271 GLN A N 1
ATOM 2093 C CA . GLN A 1 271 ? -7.931 -15.535 16.962 1.00 91.50 271 GLN A CA 1
ATOM 2094 C C . GLN A 1 271 ? -8.741 -15.044 18.162 1.00 91.50 271 GLN A C 1
ATOM 2096 O O . GLN A 1 271 ? -9.890 -15.440 18.320 1.00 91.50 271 GLN A O 1
ATOM 2101 N N . TYR A 1 272 ? -8.155 -14.209 19.019 1.00 94.94 272 TYR A N 1
ATOM 2102 C CA . TYR A 1 272 ? -8.743 -13.892 20.319 1.00 94.94 272 TYR A CA 1
ATOM 2103 C C . TYR A 1 272 ? -8.772 -12.393 20.579 1.00 94.94 272 TYR A C 1
ATOM 2105 O O . TYR A 1 272 ? -7.830 -11.678 20.229 1.00 94.94 272 TYR A O 1
ATOM 2113 N N . LEU A 1 273 ? -9.822 -11.943 21.261 1.00 96.50 273 LEU A N 1
ATOM 2114 C CA . LEU A 1 273 ? -9.890 -10.641 21.909 1.00 96.50 273 LEU A CA 1
ATOM 2115 C C . LEU A 1 273 ? -9.117 -10.679 23.227 1.00 96.50 273 LEU A C 1
ATOM 2117 O O . LEU A 1 273 ? -9.158 -11.669 23.961 1.00 96.50 273 LEU A O 1
ATOM 2121 N N . TYR A 1 274 ? -8.468 -9.565 23.538 1.00 96.94 274 TYR A N 1
ATOM 2122 C CA . TYR A 1 274 ? -7.835 -9.308 24.821 1.00 96.94 274 TYR A CA 1
ATOM 2123 C C . TYR A 1 274 ? -8.578 -8.188 25.533 1.00 96.94 274 TYR A C 1
ATOM 2125 O O . TYR A 1 274 ? -8.847 -7.125 24.961 1.00 96.94 274 TYR A O 1
ATOM 2133 N N . ALA A 1 275 ? -8.877 -8.426 26.801 1.00 96.94 275 ALA A N 1
ATOM 2134 C CA . ALA A 1 275 ? -9.545 -7.480 27.675 1.00 96.94 275 ALA A CA 1
ATOM 2135 C C . ALA A 1 275 ? -8.732 -7.275 28.953 1.00 96.94 275 ALA A C 1
ATOM 2137 O O . ALA A 1 275 ? -7.866 -8.081 29.274 1.00 96.94 275 ALA A O 1
ATOM 2138 N N . TYR A 1 276 ? -9.022 -6.217 29.694 1.00 96.12 276 TYR A N 1
ATOM 2139 C CA . TYR A 1 276 ? -8.512 -5.999 31.039 1.00 96.12 276 TYR A CA 1
ATOM 2140 C C . TYR A 1 276 ? -9.676 -6.016 32.031 1.00 96.12 276 TYR A C 1
ATOM 2142 O O . TYR A 1 276 ? -10.716 -5.391 31.791 1.00 96.12 276 TYR A O 1
ATOM 2150 N N . ASP A 1 277 ? -9.503 -6.723 33.141 1.00 95.38 277 ASP A N 1
ATOM 2151 C CA . ASP A 1 277 ? -10.392 -6.678 34.300 1.00 95.38 277 ASP A CA 1
ATOM 2152 C C . ASP A 1 277 ? -9.614 -6.339 35.582 1.00 95.38 277 ASP A C 1
ATOM 2154 O O . ASP A 1 277 ? -8.443 -5.972 35.539 1.00 95.38 277 ASP A O 1
ATOM 2158 N N . ALA A 1 278 ? -10.259 -6.431 36.746 1.00 93.62 278 ALA A N 1
ATOM 2159 C CA . ALA A 1 278 ? -9.617 -6.107 38.023 1.00 93.62 278 ALA A CA 1
ATOM 2160 C C . ALA A 1 278 ? -8.404 -6.999 38.365 1.00 93.62 278 ALA A C 1
ATOM 2162 O O . ALA A 1 278 ? -7.599 -6.624 39.216 1.00 93.62 278 ALA A O 1
ATOM 2163 N N . THR A 1 279 ? -8.280 -8.170 37.736 1.00 93.94 279 THR A N 1
ATOM 2164 C CA . THR A 1 279 ? -7.230 -9.163 38.010 1.00 93.94 279 THR A CA 1
ATOM 2165 C C . THR A 1 279 ? -6.116 -9.171 36.966 1.00 93.94 279 THR A C 1
ATOM 2167 O O . THR A 1 279 ? -5.038 -9.698 37.239 1.00 93.94 279 THR A O 1
ATOM 2170 N N . GLY A 1 280 ? -6.335 -8.559 35.798 1.00 94.81 280 GLY A N 1
ATOM 2171 C CA . GLY A 1 280 ? -5.331 -8.430 34.748 1.00 94.81 280 GLY A CA 1
ATOM 2172 C C . GLY A 1 280 ? -5.896 -8.635 33.346 1.00 94.81 280 GLY A C 1
ATOM 2173 O O . GLY A 1 280 ? -7.059 -8.340 33.070 1.00 94.81 280 GLY A O 1
ATOM 2174 N N . ILE A 1 281 ? -5.039 -9.124 32.445 1.00 96.00 281 ILE A N 1
ATOM 2175 C CA . ILE A 1 281 ? -5.398 -9.383 31.048 1.00 96.00 281 ILE A CA 1
ATOM 2176 C C . ILE A 1 281 ? -6.194 -10.686 30.942 1.00 96.00 281 ILE A C 1
ATOM 2178 O O . ILE A 1 281 ? -5.721 -11.751 31.332 1.00 96.00 281 ILE A O 1
ATOM 2182 N N . GLN A 1 282 ? -7.366 -10.587 30.329 1.00 94.88 282 GLN A N 1
ATOM 2183 C CA . GLN A 1 282 ? -8.256 -11.683 29.975 1.00 94.88 282 GLN A CA 1
ATOM 2184 C C . GLN A 1 282 ? -8.198 -11.948 28.468 1.00 94.88 282 GLN A C 1
ATOM 2186 O O . GLN A 1 282 ? -7.876 -11.059 27.677 1.00 94.88 282 GLN A O 1
ATOM 2191 N N . ILE A 1 283 ? -8.543 -13.170 28.065 1.00 94.69 283 ILE A N 1
ATOM 2192 C CA . ILE A 1 283 ? -8.588 -13.602 26.665 1.00 94.69 283 ILE A CA 1
ATOM 2193 C C . ILE A 1 283 ? -9.944 -14.243 26.361 1.00 94.69 283 ILE A C 1
ATOM 2195 O O . ILE A 1 283 ? -10.465 -14.994 27.183 1.00 94.69 283 ILE A O 1
ATOM 2199 N N . SER A 1 284 ? -10.516 -13.975 25.186 1.00 92.06 284 SER A N 1
ATOM 2200 C CA . SER A 1 284 ? -11.762 -14.611 24.741 1.00 92.06 284 SER A CA 1
ATOM 2201 C C . SER A 1 284 ? -11.499 -16.048 24.272 1.00 92.06 284 SER A C 1
ATOM 2203 O O . SER A 1 284 ? -11.343 -16.292 23.079 1.00 92.06 284 SER A O 1
ATOM 2205 N N . LYS A 1 285 ? -11.376 -16.998 25.196 1.00 83.56 285 LYS A N 1
ATOM 2206 C CA . LYS A 1 285 ? -11.373 -18.432 24.869 1.00 83.56 285 LYS A CA 1
ATOM 2207 C C . LYS A 1 285 ? -12.779 -19.003 25.038 1.00 83.56 285 LYS A C 1
ATOM 2209 O O . LYS A 1 285 ? -13.553 -18.460 25.824 1.00 83.56 285 LYS A O 1
ATOM 2214 N N . GLU A 1 286 ? -13.074 -20.060 24.285 1.00 58.34 286 GLU A N 1
ATOM 2215 C CA . GLU A 1 286 ? -14.207 -20.949 24.577 1.00 58.34 286 GLU A CA 1
ATOM 2216 C C . GLU A 1 286 ? -14.081 -21.570 25.975 1.00 58.34 286 GLU A C 1
ATOM 2218 O O . GLU A 1 286 ? -12.931 -21.864 26.391 1.00 58.34 286 GLU A O 1
#